Protein AF-A0A8H4U3T7-F1 (afdb_monomer_lite)

Sequence (322 aa):
MDVEKFKELEKDGVVYGICASFQKCGPTLSSNTWAWIPHDLVMDWKREHAPDQTLAGVLSERISKKIEVTSELVQGIDKHLSKHDSCIADDNDQIAQQTNLIIIISQNKTMERLQDTANPNICLSGGADGADVEWGNCAASIGHEVIHWSFPGHSSQAPESQLVRLDDEQLRLSDEALQTAAKHLGKSLPQRPTVARLLRRNYYQVAWSQACYAVTYFVQGAQAPGGTVWATTMFSQLHPENRKLYAFDQCTDVWLQWNGESWDLIDMPPRPTGVWAGIGARELEQSGIDAIRKLMGCTADQIAEEEQLNIWENRQGRSFER

Foldseek 3Di:
DDWDDKDFDDDPRDGPWIWTWDWDDDDDDTDTDIDTDDPVVVVVCCVVPPVDDDPVVVCVVPVVPDPPPVPPVVVVVVVVCVVCVDPPVVVVVVVVLVVVVSVVLVPDPCVVVVPPPPAQAEEQAAQFAAQRQLLQLLCVLVPHHAAHEAAPPDDGPHQPNRYDHDDPVQLCVCVVLLVVLCVVVVHDQDPPVVQSSLLSSLCRLALPALAEEEEAADDPQHTDDDSRSSSLSSNCVNCVVRFRYWYQHPVVLFIWTDPNPHTHTDRAHAQGGGGHYGYYDNPYDPSNSVNSCVSSVHDPVSSVVSVVVSVVVVVVVVVVVD

pLDDT: mean 70.84, std 26.54, range [28.5, 98.81]

Secondary structure (DSSP, 8-state):
-EEEEEEEEEETTEEEEEEEEEE---SS---EEEEEPPHHHHHHHHHHH-TTS-HHHHHHHHHTT-S-THHHHHHHHHHHHTT-TTTHHHHHHHHHHHHHHHHHHTTSTTHHHHT-TT---EEEE---TTHHHHHHHHHHHTT-EEEEEE-TT----S-GGGEEE--HHHHHTTHHHHHHHHHHTT-PPP-SHHHHHHHHHHHHHHTT-SEEEEEE-EETTEEPSSHHHHHHHHHHHHSTT---EEEEETTTTEEEEE-SSSEEEES-PPPP-SEEEEEE-SS--HHHHHHHHHHHT--HHHHHHHHHHHHHHHHHHTTS--

Radius of gyration: 23.5 Å; chains: 1; bounding box: 58×70×47 Å

Organism: NCBI:txid1208366

Structure (mmCIF, N/CA/C/O backbone):
data_AF-A0A8H4U3T7-F1
#
_entry.id   AF-A0A8H4U3T7-F1
#
loop_
_atom_site.group_PDB
_atom_site.id
_atom_site.type_symbol
_atom_site.label_atom_id
_atom_site.label_alt_id
_atom_site.label_comp_id
_atom_site.label_asym_id
_atom_site.label_entity_id
_atom_site.label_seq_id
_atom_site.pdbx_PDB_ins_code
_atom_site.Cartn_x
_atom_site.Cartn_y
_atom_site.Cartn_z
_atom_site.occupancy
_atom_site.B_iso_or_equiv
_atom_site.auth_seq_id
_atom_site.auth_comp_id
_atom_site.auth_asym_id
_atom_site.auth_atom_id
_atom_site.pdbx_PDB_model_num
ATOM 1 N N . MET A 1 1 ? -7.042 42.980 0.961 1.00 43.88 1 MET A N 1
ATOM 2 C CA . MET A 1 1 ? -5.706 42.501 1.371 1.00 43.88 1 MET A CA 1
ATOM 3 C C . MET A 1 1 ? -4.761 42.969 0.293 1.00 43.88 1 MET A C 1
ATOM 5 O O . MET A 1 1 ? -5.017 42.644 -0.859 1.00 43.88 1 MET A O 1
ATOM 9 N N . ASP A 1 2 ? -3.746 43.747 0.649 1.00 37.25 2 ASP A N 1
ATOM 10 C CA . ASP A 1 2 ? -2.791 44.283 -0.322 1.00 37.25 2 ASP A CA 1
ATOM 11 C C . ASP A 1 2 ? -1.557 43.377 -0.389 1.00 37.25 2 ASP A C 1
ATOM 13 O O . ASP A 1 2 ? -1.099 42.851 0.633 1.00 37.25 2 ASP A O 1
ATOM 17 N N . VAL A 1 3 ? -1.055 43.150 -1.605 1.00 40.00 3 VAL A N 1
ATOM 18 C CA . VAL A 1 3 ? 0.150 42.347 -1.841 1.00 40.00 3 VAL A CA 1
ATOM 19 C C . VAL A 1 3 ? 1.368 43.253 -1.753 1.00 40.00 3 VAL A C 1
ATOM 21 O O . VAL A 1 3 ? 1.502 44.185 -2.541 1.00 40.00 3 VAL A O 1
ATOM 24 N N . GLU A 1 4 ? 2.266 42.976 -0.809 1.00 43.84 4 GLU A N 1
ATOM 25 C CA . GLU A 1 4 ? 3.437 43.829 -0.575 1.00 43.84 4 GLU A CA 1
ATOM 26 C C . GLU A 1 4 ? 4.682 43.377 -1.343 1.00 43.84 4 GLU A C 1
ATOM 28 O O . GLU A 1 4 ? 5.468 44.210 -1.797 1.00 43.84 4 GLU A O 1
ATOM 33 N N . LYS A 1 5 ? 4.920 42.062 -1.441 1.00 43.44 5 LYS A N 1
ATOM 34 C CA . LYS A 1 5 ? 6.143 41.497 -2.029 1.00 43.44 5 LYS A CA 1
ATOM 35 C C . LYS A 1 5 ? 5.847 40.194 -2.746 1.00 43.44 5 LYS A C 1
ATOM 37 O O . LYS A 1 5 ? 5.059 39.385 -2.267 1.00 43.44 5 LYS A O 1
ATOM 42 N N . PHE A 1 6 ? 6.553 39.974 -3.846 1.00 44.75 6 PHE A N 1
ATOM 43 C CA . PHE A 1 6 ? 6.607 38.692 -4.538 1.00 44.75 6 PHE A CA 1
ATOM 44 C C . PHE A 1 6 ? 8.015 38.120 -4.435 1.00 44.75 6 PHE A C 1
ATOM 46 O O . PHE A 1 6 ? 8.996 38.867 -4.396 1.00 44.75 6 PHE A O 1
ATOM 53 N N . LYS A 1 7 ? 8.111 36.793 -4.394 1.00 43.66 7 LYS A N 1
ATOM 54 C CA . LYS A 1 7 ? 9.380 36.081 -4.477 1.00 43.66 7 LYS A CA 1
ATOM 55 C C . LYS A 1 7 ? 9.230 34.889 -5.414 1.00 43.66 7 LYS A C 1
ATOM 57 O O . LYS A 1 7 ? 8.386 34.023 -5.190 1.00 43.66 7 LYS A O 1
ATOM 62 N N . GLU A 1 8 ? 10.064 34.863 -6.447 1.00 44.12 8 GLU A N 1
ATOM 63 C CA . GLU A 1 8 ? 10.248 33.682 -7.283 1.00 44.12 8 GLU A CA 1
ATOM 64 C C . GLU A 1 8 ? 11.078 32.659 -6.510 1.00 44.12 8 GLU A C 1
ATOM 66 O O . GLU A 1 8 ? 12.084 32.978 -5.865 1.00 44.12 8 GLU A O 1
ATOM 71 N N . LEU A 1 9 ? 10.600 31.423 -6.521 1.00 42.47 9 LEU A N 1
ATOM 72 C CA . LEU A 1 9 ? 11.308 30.290 -5.967 1.00 42.47 9 LEU A CA 1
ATOM 73 C C . LEU A 1 9 ? 12.028 29.620 -7.131 1.00 42.47 9 LEU A C 1
ATOM 75 O O . LEU A 1 9 ? 11.410 28.981 -7.982 1.00 42.47 9 LEU A O 1
ATOM 79 N N . GLU A 1 10 ? 13.336 29.845 -7.179 1.00 39.06 10 GLU A N 1
ATOM 80 C CA . GLU A 1 10 ? 14.224 29.370 -8.233 1.00 39.06 10 GLU A CA 1
ATOM 81 C C . GLU A 1 10 ? 15.257 28.409 -7.644 1.00 39.06 10 GLU A C 1
ATOM 83 O O . GLU A 1 10 ? 15.779 28.625 -6.544 1.00 39.06 10 GLU A O 1
ATOM 88 N N . LYS A 1 11 ? 15.546 27.332 -8.374 1.00 32.91 11 LYS A N 1
ATOM 89 C CA . LYS A 1 11 ? 16.681 26.451 -8.106 1.00 32.91 11 LYS A CA 1
ATOM 90 C C . LYS A 1 11 ? 17.275 26.012 -9.439 1.00 32.91 11 LYS A C 1
ATOM 92 O O . LYS A 1 11 ? 16.538 25.637 -10.343 1.00 32.91 11 LYS A O 1
ATOM 97 N N . ASP A 1 12 ? 18.598 26.100 -9.552 1.00 33.28 12 ASP A N 1
ATOM 98 C CA . ASP A 1 12 ? 19.360 25.702 -10.743 1.00 33.28 12 ASP A CA 1
ATOM 99 C C . ASP A 1 12 ? 18.862 26.350 -12.055 1.00 33.28 12 ASP A C 1
ATOM 101 O O . ASP A 1 12 ? 18.874 25.728 -13.114 1.00 33.28 12 ASP A O 1
ATOM 105 N N . GLY A 1 13 ? 18.416 27.613 -11.996 1.00 35.44 13 GLY A N 1
ATOM 106 C CA . GLY A 1 13 ? 17.931 28.355 -13.167 1.00 35.44 13 GLY A CA 1
ATOM 107 C C . GLY A 1 13 ? 16.455 28.132 -13.510 1.00 35.44 13 GLY A C 1
ATOM 108 O O . GLY A 1 13 ? 15.967 28.698 -14.487 1.00 35.44 13 GLY A O 1
ATOM 109 N N . VAL A 1 14 ? 15.737 27.301 -12.743 1.00 33.81 14 VAL A N 1
ATOM 110 C CA . VAL A 1 14 ? 14.341 26.931 -13.012 1.00 33.81 14 VAL A CA 1
ATOM 111 C C . VAL A 1 14 ? 13.426 27.491 -11.925 1.00 33.81 14 VAL A C 1
ATOM 113 O O . VAL A 1 14 ? 13.567 27.173 -10.742 1.00 33.81 14 VAL A O 1
ATOM 116 N N . VAL A 1 15 ? 12.466 28.325 -12.335 1.00 39.59 15 VAL A N 1
ATOM 117 C CA . VAL A 1 15 ? 11.429 28.885 -11.456 1.00 39.59 15 VAL A CA 1
ATOM 118 C C . VAL A 1 15 ? 10.315 27.856 -11.287 1.00 39.59 15 VAL A C 1
ATOM 120 O O . VAL A 1 15 ? 9.624 27.526 -12.250 1.00 39.59 15 VAL A O 1
ATOM 123 N N . TYR A 1 16 ? 10.129 27.359 -10.065 1.00 38.47 16 TYR A N 1
ATOM 124 C CA . TYR A 1 16 ? 9.145 26.314 -9.749 1.00 38.47 16 TYR A CA 1
ATOM 125 C C . TYR A 1 16 ? 7.953 26.827 -8.935 1.00 38.47 16 TYR A C 1
ATOM 127 O O . TYR A 1 16 ? 7.016 26.076 -8.682 1.00 38.47 16 TYR A O 1
ATOM 135 N N . GLY A 1 17 ? 7.955 28.097 -8.530 1.00 40.84 17 GLY A N 1
ATOM 136 C CA . GLY A 1 17 ? 6.828 28.692 -7.821 1.00 40.84 17 GLY A CA 1
ATOM 137 C C . GLY A 1 17 ? 6.982 30.188 -7.597 1.00 40.84 17 GLY A C 1
ATOM 138 O O . GLY A 1 17 ? 8.079 30.740 -7.678 1.00 40.84 17 GLY A O 1
ATOM 139 N N . ILE A 1 18 ? 5.866 30.844 -7.288 1.00 44.66 18 ILE A N 1
ATOM 140 C CA . ILE A 1 18 ? 5.829 32.250 -6.884 1.00 44.66 18 ILE A CA 1
ATOM 141 C C . ILE A 1 18 ? 5.052 32.324 -5.577 1.00 44.66 18 ILE A C 1
ATOM 143 O O . ILE A 1 18 ? 3.931 31.822 -5.482 1.00 44.66 18 ILE A O 1
ATOM 147 N N . CYS A 1 19 ? 5.640 32.962 -4.569 1.00 44.22 19 CYS A N 1
ATOM 148 C CA . CYS A 1 19 ? 4.929 33.292 -3.344 1.00 44.22 19 CYS A CA 1
ATOM 149 C C . CYS A 1 19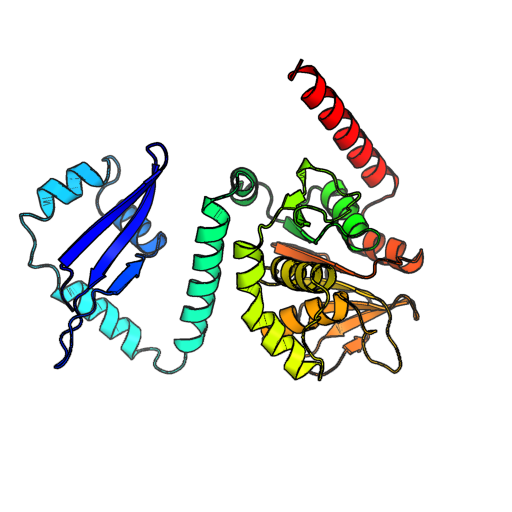 ? 4.736 34.803 -3.219 1.00 44.22 19 CYS A C 1
ATOM 151 O O . CYS A 1 19 ? 5.579 35.603 -3.636 1.00 44.22 19 CYS A O 1
ATOM 153 N N . ALA A 1 20 ? 3.602 35.185 -2.639 1.00 44.62 20 ALA A N 1
ATOM 154 C CA . ALA A 1 20 ? 3.239 36.570 -2.383 1.00 44.62 20 ALA A CA 1
ATOM 155 C C . ALA A 1 20 ? 3.086 36.791 -0.877 1.00 44.62 20 ALA A C 1
ATOM 157 O O . ALA A 1 20 ? 2.512 35.948 -0.185 1.00 44.62 20 ALA A O 1
ATOM 158 N N . SER A 1 21 ? 3.604 37.906 -0.362 1.00 43.41 21 SER A N 1
ATOM 159 C CA . SER A 1 21 ? 3.387 38.314 1.022 1.00 43.41 21 SER A CA 1
ATOM 160 C C . SER A 1 21 ? 2.183 39.239 1.120 1.00 43.41 21 SER A C 1
ATOM 162 O O . SER A 1 21 ? 2.138 40.285 0.465 1.00 43.41 21 SER A O 1
ATOM 164 N N . PHE A 1 22 ? 1.256 38.885 1.998 1.00 46.25 22 PHE A N 1
ATOM 165 C CA . PHE A 1 22 ? 0.047 39.642 2.280 1.00 46.25 22 PHE A CA 1
ATOM 166 C C . PHE A 1 22 ? 0.141 40.241 3.678 1.00 46.25 22 PHE A C 1
ATOM 168 O O . PHE A 1 22 ? 0.493 39.545 4.640 1.00 46.25 22 PHE A O 1
ATOM 175 N N . GLN A 1 23 ? -0.222 41.515 3.802 1.00 44.94 23 GLN A N 1
ATOM 176 C CA . GLN A 1 23 ? -0.405 42.137 5.104 1.00 44.94 23 GLN A CA 1
ATOM 177 C C . GLN A 1 23 ? -1.867 41.983 5.535 1.00 44.94 23 GLN A C 1
ATOM 179 O O . GLN A 1 23 ? -2.798 42.439 4.864 1.00 44.94 23 GLN A O 1
ATOM 184 N N . LYS A 1 24 ? -2.085 41.330 6.679 1.00 44.34 24 LYS A N 1
ATOM 185 C CA . LYS A 1 24 ? -3.394 41.319 7.338 1.00 44.34 24 LYS A CA 1
ATOM 186 C C . LYS A 1 24 ? -3.544 42.628 8.118 1.00 44.34 24 LYS A C 1
ATOM 188 O O . LYS A 1 24 ? -2.817 42.856 9.082 1.00 44.34 24 LYS A O 1
ATOM 193 N N . CYS A 1 25 ? -4.481 43.490 7.728 1.00 42.88 25 CYS A N 1
ATOM 194 C CA . CYS A 1 25 ? -4.840 44.654 8.539 1.00 42.88 25 CYS A CA 1
ATOM 195 C C . CYS A 1 25 ? -5.720 44.202 9.714 1.00 42.88 25 CYS A C 1
ATOM 197 O O . CYS A 1 25 ? -6.906 43.930 9.540 1.00 42.88 25 CYS A O 1
ATOM 199 N N . GLY A 1 26 ? -5.128 44.109 10.906 1.00 44.69 26 GLY A N 1
ATOM 200 C CA . GLY A 1 26 ? -5.819 43.886 12.178 1.00 44.69 26 GLY A CA 1
ATOM 201 C C . GLY A 1 26 ? -5.165 44.692 13.314 1.00 44.69 26 GLY A C 1
ATOM 202 O O . GLY A 1 26 ? -4.023 45.123 13.156 1.00 44.69 26 GLY A O 1
ATOM 203 N N . PRO A 1 27 ? -5.856 44.930 14.449 1.00 38.28 27 PRO A N 1
ATOM 204 C CA . PRO A 1 27 ? -5.444 45.931 15.447 1.00 38.28 27 PRO A CA 1
ATOM 205 C C . PRO A 1 27 ? -4.173 45.600 16.245 1.00 38.28 27 PRO A C 1
ATOM 207 O O . PRO A 1 27 ? -3.662 46.462 16.956 1.00 38.28 27 PRO A O 1
ATOM 210 N N . THR A 1 28 ? -3.654 44.375 16.163 1.00 37.47 28 THR A N 1
ATOM 211 C CA . THR A 1 28 ? -2.486 43.927 16.929 1.00 37.47 28 THR A CA 1
ATOM 212 C C . THR A 1 28 ? -1.577 43.048 16.070 1.00 37.47 28 THR A C 1
ATOM 214 O O . THR A 1 28 ? -1.986 41.984 15.621 1.00 37.47 28 THR A O 1
ATOM 217 N N . LEU A 1 29 ? -0.339 43.528 15.877 1.00 32.84 29 LEU A N 1
ATOM 218 C CA . LEU A 1 29 ? 0.804 42.920 15.171 1.00 32.84 29 LEU A CA 1
ATOM 219 C C . LEU A 1 29 ? 0.529 42.429 13.735 1.00 32.84 29 LEU A C 1
ATOM 221 O O . LEU A 1 29 ? -0.082 41.392 13.496 1.00 32.84 29 LEU A O 1
ATOM 225 N N . SER A 1 30 ? 1.094 43.155 12.767 1.00 39.75 30 SER A N 1
ATOM 226 C CA . SER A 1 30 ? 1.189 42.748 11.366 1.00 39.75 30 SER A CA 1
ATOM 227 C C . SER A 1 30 ? 2.048 41.485 11.237 1.00 39.75 30 SER A C 1
ATOM 229 O O . SER A 1 30 ? 3.274 41.553 11.345 1.00 39.75 30 SER A O 1
ATOM 231 N N . SER A 1 31 ? 1.431 40.329 11.004 1.00 40.22 31 SER A N 1
ATOM 232 C CA . SER A 1 31 ? 2.149 39.150 10.526 1.00 40.22 31 SER A CA 1
ATOM 233 C C . SER A 1 31 ? 2.099 39.114 8.999 1.00 40.22 31 SER A C 1
ATOM 235 O O . SER A 1 31 ? 1.026 39.103 8.390 1.00 40.22 31 SER A O 1
ATOM 237 N N . ASN A 1 32 ? 3.273 39.107 8.364 1.00 43.44 32 ASN A N 1
ATOM 238 C CA . ASN A 1 32 ? 3.366 38.883 6.926 1.00 43.44 32 ASN A CA 1
ATOM 239 C C . ASN A 1 32 ? 3.058 37.414 6.661 1.00 43.44 32 ASN A C 1
ATOM 241 O O . ASN A 1 32 ? 3.789 36.531 7.110 1.00 43.44 32 ASN A O 1
ATOM 245 N N . THR A 1 33 ? 1.964 37.161 5.951 1.00 40.66 33 THR A N 1
ATOM 246 C CA . THR A 1 33 ? 1.576 35.804 5.565 1.00 40.66 33 THR A CA 1
ATOM 247 C C . THR A 1 33 ? 2.014 35.592 4.128 1.00 40.66 33 THR A C 1
ATOM 249 O O . THR A 1 33 ? 1.627 36.362 3.253 1.00 40.66 33 THR A O 1
ATOM 252 N N . TRP A 1 34 ? 2.848 34.586 3.884 1.00 41.72 34 TRP A N 1
ATOM 253 C CA . TRP A 1 34 ? 3.216 34.188 2.529 1.00 41.72 34 TRP A CA 1
ATOM 254 C C . TRP A 1 34 ? 2.220 33.143 2.045 1.00 41.72 34 TRP A C 1
ATOM 256 O O . TRP A 1 34 ? 2.049 32.128 2.717 1.00 41.72 34 TRP A O 1
ATOM 266 N N . ALA A 1 35 ? 1.569 33.383 0.908 1.00 39.69 35 ALA A N 1
ATOM 267 C CA . ALA A 1 35 ? 0.719 32.383 0.271 1.00 39.69 35 ALA A CA 1
ATOM 268 C C . ALA A 1 35 ? 1.296 31.975 -1.085 1.00 39.69 35 ALA A C 1
ATOM 270 O O . ALA A 1 35 ? 1.879 32.789 -1.812 1.00 39.69 35 ALA A O 1
ATOM 271 N N . TRP A 1 36 ? 1.159 30.687 -1.378 1.00 40.16 36 TRP A N 1
ATOM 272 C CA . TRP A 1 36 ? 1.587 30.070 -2.624 1.00 40.16 36 TRP A CA 1
ATOM 273 C C . TRP A 1 36 ? 0.534 30.319 -3.702 1.00 40.16 36 TRP A C 1
ATOM 275 O O . TRP A 1 36 ? -0.660 30.203 -3.427 1.00 40.16 36 TRP A O 1
ATOM 285 N N . ILE A 1 37 ? 0.963 30.676 -4.911 1.00 45.94 37 ILE A N 1
ATOM 286 C CA . ILE A 1 37 ? 0.049 30.860 -6.042 1.00 45.94 37 ILE A CA 1
ATOM 287 C C . ILE A 1 37 ? -0.019 29.532 -6.809 1.00 45.94 37 ILE A C 1
ATOM 289 O O . ILE A 1 37 ? 1.028 29.070 -7.268 1.00 45.94 37 ILE A O 1
ATOM 293 N N . PRO A 1 38 ? -1.203 28.904 -6.951 1.00 42.62 38 PRO A N 1
ATOM 294 C CA . PRO A 1 38 ? -1.339 27.628 -7.645 1.00 42.62 38 PRO A CA 1
ATOM 295 C C . PRO A 1 38 ? -0.787 27.680 -9.071 1.00 42.62 38 PRO A C 1
ATOM 297 O O . PRO A 1 38 ? -1.001 28.647 -9.803 1.00 42.62 38 PRO A O 1
ATOM 300 N N . HIS A 1 39 ? -0.089 26.617 -9.466 1.00 43.31 39 HIS A N 1
ATOM 301 C CA . HIS A 1 39 ? 0.592 26.513 -10.756 1.00 43.31 39 HIS A CA 1
ATOM 302 C C . HIS A 1 39 ? -0.365 26.696 -11.948 1.00 43.31 39 HIS A C 1
ATOM 304 O O . HIS A 1 39 ? -0.002 27.317 -12.945 1.00 43.31 39 HIS A O 1
ATOM 310 N N . ASP A 1 40 ? -1.607 26.241 -11.818 1.00 42.81 40 ASP A N 1
ATOM 311 C CA . ASP A 1 40 ? -2.601 26.281 -12.893 1.00 42.81 40 ASP A CA 1
ATOM 312 C C . ASP A 1 40 ? -3.064 27.713 -13.180 1.00 42.81 40 ASP A C 1
ATOM 314 O O . ASP A 1 40 ? -3.132 28.115 -14.335 1.00 42.81 40 ASP A O 1
ATOM 318 N N . LEU A 1 41 ? -3.218 28.539 -12.139 1.00 47.41 41 LEU A N 1
ATOM 319 C CA . LEU A 1 41 ? -3.468 29.981 -12.267 1.00 47.41 41 LEU A CA 1
ATOM 320 C C . LEU A 1 41 ? -2.301 30.707 -12.952 1.00 47.41 41 LEU A C 1
ATOM 322 O O . LEU A 1 41 ? -2.509 31.628 -13.743 1.00 47.41 41 LEU A O 1
ATOM 326 N N . VAL A 1 42 ? -1.064 30.279 -12.681 1.00 47.47 42 VAL A N 1
ATOM 327 C CA . VAL A 1 42 ? 0.139 30.816 -13.338 1.00 47.47 42 VAL A CA 1
ATOM 328 C C . VAL A 1 42 ? 0.191 30.400 -14.815 1.00 47.47 42 VAL A C 1
ATOM 330 O O . VAL A 1 42 ? 0.584 31.195 -15.671 1.00 47.47 42 VAL A O 1
ATOM 333 N N . MET A 1 43 ? -0.221 29.172 -15.135 1.00 45.72 43 MET A N 1
ATOM 334 C CA . MET A 1 43 ? -0.220 28.631 -16.497 1.00 45.72 43 MET A CA 1
ATOM 335 C C . MET A 1 43 ? -1.389 29.134 -17.354 1.00 45.72 43 MET A C 1
ATOM 337 O O . MET A 1 43 ? -1.202 29.391 -18.546 1.00 45.72 43 MET A O 1
ATOM 341 N N . ASP A 1 44 ? -2.566 29.336 -16.770 1.00 48.34 44 ASP A N 1
ATOM 342 C CA . ASP A 1 44 ? -3.723 29.937 -17.438 1.00 48.34 44 ASP A CA 1
ATOM 343 C C . ASP A 1 44 ? -3.445 31.399 -17.790 1.00 48.34 44 ASP A C 1
ATOM 345 O O . ASP A 1 44 ? -3.662 31.818 -18.927 1.00 48.34 44 ASP A O 1
ATOM 349 N N . TRP A 1 45 ? -2.799 32.141 -16.887 1.00 45.03 45 TRP A N 1
ATOM 350 C CA . TRP A 1 45 ? -2.335 33.493 -17.186 1.00 45.03 45 TRP A CA 1
ATOM 351 C C . TRP A 1 45 ? -1.297 33.535 -18.323 1.00 45.03 45 TRP A C 1
ATOM 353 O O . TRP A 1 45 ? -1.400 34.382 -19.214 1.00 45.03 45 TRP A O 1
ATOM 363 N N . LYS A 1 46 ? -0.324 32.607 -18.344 1.00 44.41 46 LYS A N 1
ATOM 364 C CA . LYS A 1 46 ? 0.659 32.480 -19.442 1.00 44.41 46 LYS A CA 1
ATOM 365 C C . LYS A 1 46 ? -0.020 32.241 -20.790 1.00 44.41 46 LYS A C 1
ATOM 367 O O . LYS A 1 46 ? 0.339 32.889 -21.774 1.00 44.41 46 LYS A O 1
ATOM 372 N N . ARG A 1 47 ? -1.008 31.338 -20.820 1.00 48.94 47 ARG A N 1
ATOM 373 C CA . ARG A 1 47 ? -1.787 31.017 -22.025 1.00 48.94 47 ARG A CA 1
ATOM 374 C C . ARG A 1 47 ? -2.570 32.215 -22.542 1.00 48.94 47 ARG A C 1
ATOM 376 O O . ARG A 1 47 ? -2.642 32.408 -23.752 1.00 48.94 47 ARG A O 1
ATOM 383 N N . GLU A 1 48 ? -3.127 33.019 -21.646 1.00 45.88 48 GLU A N 1
ATOM 384 C CA . GLU A 1 48 ? -3.945 34.165 -22.032 1.00 45.88 48 GLU A CA 1
ATOM 385 C C . GLU A 1 48 ? -3.126 35.418 -22.397 1.00 45.88 48 GLU A C 1
ATOM 387 O O . GLU A 1 48 ? -3.598 36.227 -23.197 1.00 45.88 48 GLU A O 1
ATOM 392 N N . HIS A 1 49 ? -1.916 35.610 -21.847 1.00 43.78 49 HIS A N 1
ATOM 393 C CA . HIS A 1 49 ? -1.281 36.939 -21.854 1.00 43.78 49 HIS A CA 1
ATOM 394 C C . HIS A 1 49 ? 0.182 37.030 -22.324 1.00 43.78 49 HIS A C 1
ATOM 396 O O . HIS A 1 49 ? 0.639 38.159 -22.536 1.00 43.78 49 HIS A O 1
ATOM 402 N N . ALA A 1 50 ? 0.927 35.929 -22.518 1.00 51.81 50 ALA A N 1
ATOM 403 C CA . ALA A 1 50 ? 2.309 36.001 -23.028 1.00 51.81 50 ALA A CA 1
ATOM 404 C C . ALA A 1 50 ? 2.840 34.650 -23.569 1.00 51.81 50 ALA A C 1
ATOM 406 O O . ALA A 1 50 ? 3.489 33.917 -22.823 1.00 51.81 50 ALA A O 1
ATOM 407 N N . PRO A 1 51 ? 2.642 34.334 -24.866 1.00 47.56 51 PRO A N 1
ATOM 408 C CA . PRO A 1 51 ? 3.040 33.037 -25.422 1.00 47.56 51 PRO A CA 1
ATOM 409 C C . PRO A 1 51 ? 4.559 32.794 -25.488 1.00 47.56 51 PRO A C 1
ATOM 411 O O . PRO A 1 51 ? 4.971 31.647 -25.396 1.00 47.56 51 PRO A O 1
ATOM 414 N N . ASP A 1 52 ? 5.386 33.845 -25.618 1.00 46.69 52 ASP A N 1
ATOM 415 C CA . ASP A 1 52 ? 6.798 33.705 -26.037 1.00 46.69 52 ASP A CA 1
ATOM 416 C C . ASP A 1 52 ? 7.812 34.590 -25.272 1.00 46.69 52 ASP A C 1
ATOM 418 O O . ASP A 1 52 ? 8.850 34.975 -25.812 1.00 46.69 52 ASP A O 1
ATOM 422 N N . GLN A 1 53 ? 7.568 34.943 -24.003 1.00 42.06 53 GLN A N 1
ATOM 423 C CA . GLN A 1 53 ? 8.566 35.673 -23.194 1.00 42.06 53 GLN A CA 1
ATOM 424 C C . GLN A 1 53 ? 8.744 35.100 -21.784 1.00 42.06 53 GLN A C 1
ATOM 426 O O . GLN A 1 53 ? 7.810 34.572 -21.181 1.00 42.06 53 GLN A O 1
ATOM 431 N N . THR A 1 54 ? 9.960 35.223 -21.237 1.00 44.53 54 THR A N 1
ATOM 432 C CA . THR A 1 54 ? 10.278 34.845 -19.854 1.00 44.53 54 THR A CA 1
ATOM 433 C C . THR A 1 54 ? 9.566 35.771 -18.860 1.00 44.53 54 THR A C 1
ATOM 435 O O . THR A 1 54 ? 9.594 36.998 -18.985 1.00 44.53 54 THR A O 1
ATOM 438 N N . LEU A 1 55 ? 8.921 35.163 -17.856 1.00 38.69 55 LEU A N 1
ATOM 439 C CA . LEU A 1 55 ? 8.004 35.808 -16.902 1.00 38.69 55 LEU A CA 1
ATOM 440 C C . LEU A 1 55 ? 8.604 37.053 -16.220 1.00 38.69 55 LEU A C 1
ATOM 442 O O . LEU A 1 55 ? 7.925 38.069 -16.068 1.00 38.69 55 LEU A O 1
ATOM 446 N N . ALA A 1 56 ? 9.891 36.990 -15.870 1.00 34.97 56 ALA A N 1
ATOM 447 C CA . ALA A 1 56 ? 10.599 38.021 -15.117 1.00 34.97 56 ALA A CA 1
ATOM 448 C C . ALA A 1 56 ? 10.717 39.368 -15.862 1.00 34.97 56 ALA A C 1
ATOM 450 O O . ALA A 1 56 ? 10.601 40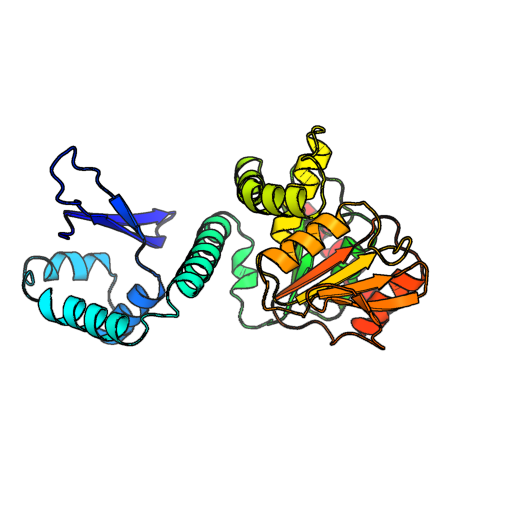.429 -15.245 1.00 34.97 56 ALA A O 1
ATOM 451 N N . GLY A 1 57 ? 10.899 39.349 -17.191 1.00 35.59 57 GLY A N 1
ATOM 452 C CA . GLY A 1 57 ? 11.054 40.569 -17.996 1.00 35.59 57 GLY A CA 1
ATOM 453 C C . GLY A 1 57 ? 9.741 41.333 -18.183 1.00 35.59 57 GLY A C 1
ATOM 454 O O . GLY A 1 57 ? 9.700 42.556 -18.074 1.00 35.59 57 GLY A O 1
ATOM 455 N N . VAL A 1 58 ? 8.640 40.604 -18.384 1.00 37.50 58 VAL A N 1
ATOM 456 C CA . VAL A 1 58 ? 7.317 41.191 -18.657 1.00 37.50 58 VAL A CA 1
ATOM 457 C C . VAL A 1 58 ? 6.621 41.660 -17.376 1.00 37.50 58 VAL A C 1
ATOM 459 O O . VAL A 1 58 ? 5.955 42.700 -17.384 1.00 37.50 58 VAL A O 1
ATOM 462 N N . LEU A 1 59 ? 6.797 40.938 -16.259 1.00 34.94 59 LEU A N 1
ATOM 463 C CA . LEU A 1 59 ? 6.264 41.341 -14.951 1.00 34.94 59 LEU A CA 1
ATOM 464 C C . LEU A 1 59 ? 6.930 42.631 -14.454 1.00 34.94 59 LEU A C 1
ATOM 466 O O . LEU A 1 59 ? 6.237 43.532 -13.983 1.00 34.94 59 LEU A O 1
ATOM 470 N N . SER A 1 60 ? 8.245 42.777 -14.639 1.00 34.59 60 SER A N 1
ATOM 471 C CA . SER A 1 60 ? 8.972 43.993 -14.256 1.00 34.59 60 SER A CA 1
ATOM 472 C C . SER A 1 60 ? 8.493 45.239 -15.018 1.00 34.59 60 SER A C 1
ATOM 474 O O . SER A 1 60 ? 8.320 46.294 -14.408 1.00 34.59 60 SER A O 1
ATOM 476 N N . GLU A 1 61 ? 8.215 45.124 -16.321 1.00 34.88 61 GLU A N 1
ATOM 477 C CA . GLU A 1 61 ? 7.893 46.278 -17.175 1.00 34.88 61 GLU A CA 1
ATOM 478 C C . GLU A 1 61 ? 6.408 46.708 -17.104 1.00 34.88 61 GLU A C 1
ATOM 480 O O . GLU A 1 61 ? 6.084 47.883 -17.304 1.00 34.88 61 GLU A O 1
ATOM 485 N N . ARG A 1 62 ? 5.480 45.791 -16.771 1.00 34.69 62 ARG A N 1
ATOM 486 C CA . ARG A 1 62 ? 4.032 46.092 -16.678 1.00 34.69 62 ARG A CA 1
ATOM 487 C C . ARG A 1 62 ? 3.504 46.353 -15.264 1.00 34.69 62 ARG A C 1
ATOM 489 O O . ARG A 1 62 ? 2.505 47.069 -15.147 1.00 34.69 62 ARG A O 1
ATOM 496 N N . ILE A 1 63 ? 4.157 45.871 -14.201 1.00 33.72 63 ILE A N 1
ATOM 497 C CA . ILE A 1 63 ? 3.726 46.143 -12.812 1.00 33.72 63 ILE A CA 1
ATOM 498 C C . ILE A 1 63 ? 3.890 47.630 -12.452 1.00 33.72 63 ILE A C 1
ATOM 500 O O . ILE A 1 63 ? 3.077 48.170 -11.705 1.00 33.72 63 ILE A O 1
ATOM 504 N N . SER A 1 64 ? 4.820 48.357 -13.085 1.00 30.30 64 SER A N 1
ATOM 505 C CA . SER A 1 64 ? 4.917 49.819 -12.933 1.00 30.30 64 SER A CA 1
ATOM 506 C C . SER A 1 64 ? 3.732 50.605 -13.519 1.00 30.30 64 SER A C 1
ATOM 508 O O . SER A 1 64 ? 3.653 51.810 -13.290 1.00 30.30 64 SER A O 1
ATOM 510 N N . LYS A 1 65 ? 2.815 49.976 -14.275 1.00 33.81 65 LYS A N 1
ATOM 511 C CA . LYS A 1 65 ? 1.730 50.686 -14.980 1.00 33.81 65 LYS A CA 1
ATOM 512 C C . LYS A 1 65 ? 0.294 50.252 -14.666 1.00 33.81 65 LYS A C 1
ATOM 514 O O . LYS A 1 65 ? -0.610 50.904 -15.175 1.00 33.81 65 LYS A O 1
ATOM 519 N N . LYS A 1 66 ? 0.021 49.220 -13.860 1.00 31.38 66 LYS A N 1
ATOM 520 C CA . LYS A 1 66 ? -1.364 48.736 -13.647 1.00 31.38 66 LYS A CA 1
ATOM 521 C C . LYS A 1 66 ? -1.661 48.342 -12.197 1.00 31.38 66 LYS A C 1
ATOM 523 O O . LYS A 1 66 ? -1.846 47.179 -11.869 1.00 31.38 66 LYS A O 1
ATOM 528 N N . ILE A 1 67 ? -1.791 49.365 -11.357 1.00 32.69 67 ILE A N 1
ATOM 529 C CA . ILE A 1 67 ? -2.449 49.327 -10.038 1.00 32.69 67 ILE A CA 1
ATOM 530 C C . ILE A 1 67 ? -4.000 49.257 -10.177 1.00 32.69 67 ILE A C 1
ATOM 532 O O . ILE A 1 67 ? -4.713 49.162 -9.188 1.00 32.69 67 ILE A O 1
ATOM 536 N N . GLU A 1 68 ? -4.556 49.228 -11.397 1.00 30.81 68 GLU A N 1
ATOM 537 C CA . GLU A 1 68 ? -6.006 49.367 -11.655 1.00 30.81 68 GLU A CA 1
ATOM 538 C C . GLU A 1 68 ? -6.813 48.065 -11.876 1.00 30.81 68 GLU A C 1
ATOM 540 O O . GLU A 1 68 ? -8.033 48.134 -11.968 1.00 30.81 68 GLU A O 1
ATOM 545 N N . VAL A 1 69 ? -6.203 46.873 -11.946 1.00 32.94 69 VAL A N 1
ATOM 546 C CA . VAL A 1 69 ? -6.926 45.615 -12.306 1.00 32.94 69 VAL A CA 1
ATOM 547 C C . VAL A 1 69 ? -7.476 44.857 -11.076 1.00 32.94 69 VAL A C 1
ATOM 549 O O . VAL A 1 69 ? -7.956 43.730 -11.164 1.00 32.94 69 VAL A O 1
ATOM 552 N N . THR A 1 70 ? -7.434 45.464 -9.891 1.00 35.69 70 THR A N 1
ATOM 553 C CA . THR A 1 70 ? -7.793 44.817 -8.617 1.00 35.69 70 THR A CA 1
ATOM 554 C C . THR A 1 70 ? -9.298 44.660 -8.374 1.00 35.69 70 THR A C 1
ATOM 556 O O . THR A 1 70 ? -9.673 43.940 -7.455 1.00 35.69 70 THR A O 1
ATOM 559 N N . SER A 1 71 ? -10.183 45.256 -9.180 1.00 35.44 71 SER A N 1
ATOM 560 C CA . SER A 1 71 ? -11.636 45.149 -8.963 1.00 35.44 71 SER A CA 1
ATOM 561 C C . SER A 1 71 ? -12.290 43.959 -9.677 1.00 35.44 71 SER A C 1
ATOM 563 O O . SER A 1 71 ? -13.159 43.316 -9.093 1.00 35.44 71 SER A O 1
ATOM 565 N N . GLU A 1 72 ? -11.862 43.610 -10.894 1.00 35.28 72 GLU A N 1
ATOM 566 C CA . GLU A 1 72 ? -12.485 42.532 -11.685 1.00 35.28 72 GLU A CA 1
ATOM 567 C C . GLU A 1 72 ? -12.067 41.133 -11.215 1.00 35.28 72 GLU A C 1
ATOM 569 O O . GLU A 1 72 ? -12.906 40.235 -11.146 1.00 35.28 72 GLU A O 1
ATOM 574 N N . LEU A 1 73 ? -10.804 40.953 -10.807 1.00 33.97 73 LEU A N 1
ATOM 575 C CA . LEU A 1 73 ? -10.313 39.674 -10.280 1.00 33.97 73 LEU A CA 1
ATOM 576 C C . LEU A 1 73 ? -10.950 39.350 -8.918 1.00 33.97 73 LEU A C 1
ATOM 578 O O . LEU A 1 73 ? -11.351 38.217 -8.664 1.00 33.97 73 LEU A O 1
ATOM 582 N N . VAL A 1 74 ? -11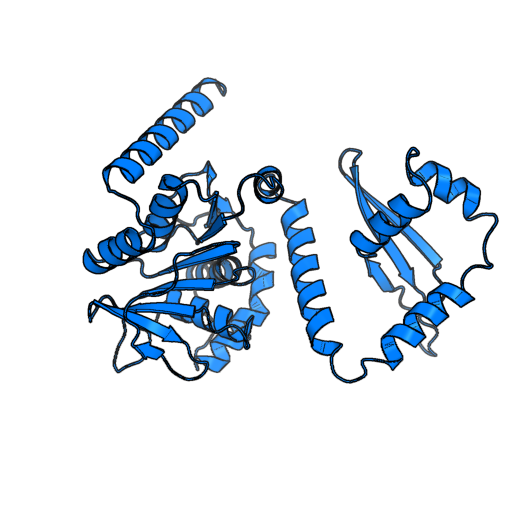.108 40.368 -8.066 1.00 35.75 74 VAL A N 1
ATOM 583 C CA . VAL A 1 74 ? -11.755 40.234 -6.752 1.00 35.75 74 VAL A CA 1
ATOM 584 C C . VAL A 1 74 ? -13.261 39.994 -6.904 1.00 35.75 74 VAL A C 1
ATOM 586 O O . VAL A 1 74 ? -13.800 39.127 -6.224 1.00 35.75 74 VAL A O 1
ATOM 589 N N . GLN A 1 75 ? -13.938 40.661 -7.850 1.00 36.66 75 GLN A N 1
ATOM 590 C CA . GLN A 1 75 ? -15.352 40.386 -8.153 1.00 36.66 75 GLN A CA 1
ATOM 591 C C . GLN A 1 75 ? -15.575 39.011 -8.799 1.00 36.66 75 GLN A C 1
ATOM 593 O O . GLN A 1 75 ? -16.610 38.389 -8.557 1.00 36.66 75 GLN A O 1
ATOM 598 N N . GLY A 1 76 ? -14.625 38.517 -9.600 1.00 34.69 76 GLY A N 1
ATOM 599 C CA . GLY A 1 76 ? -14.654 37.164 -10.158 1.00 34.69 76 GLY A CA 1
ATOM 600 C C . GLY A 1 76 ? -14.564 36.090 -9.074 1.00 34.69 76 GLY A C 1
ATOM 601 O O . GLY A 1 76 ? -15.354 35.148 -9.084 1.00 34.69 76 GLY A O 1
ATOM 602 N N . ILE A 1 77 ? -13.674 36.290 -8.097 1.00 34.31 77 ILE A N 1
ATOM 603 C CA . ILE A 1 77 ? -13.501 35.414 -6.932 1.00 34.31 77 ILE A CA 1
ATOM 604 C C . ILE A 1 77 ? -14.755 35.441 -6.035 1.00 34.31 77 ILE A C 1
ATOM 606 O O . ILE A 1 77 ? -15.305 34.383 -5.740 1.00 34.31 77 ILE A O 1
ATOM 610 N N . ASP A 1 78 ? -15.302 36.614 -5.695 1.00 33.41 78 ASP A N 1
ATOM 611 C CA . ASP A 1 78 ? -16.513 36.729 -4.853 1.00 33.41 78 ASP A CA 1
ATOM 612 C C . ASP A 1 78 ? -17.776 36.135 -5.512 1.00 33.41 78 ASP A C 1
ATOM 614 O O . ASP A 1 78 ? -18.629 35.527 -4.856 1.00 33.41 78 ASP A O 1
ATOM 618 N N . LYS A 1 79 ? -17.916 36.268 -6.837 1.00 36.28 79 LYS A N 1
ATOM 619 C CA . LYS A 1 79 ? -19.056 35.711 -7.585 1.00 36.28 79 LYS A CA 1
ATOM 620 C C . LYS A 1 79 ? -18.964 34.189 -7.752 1.00 36.28 79 LYS A C 1
ATOM 622 O O . LYS A 1 79 ? -19.993 33.542 -7.961 1.00 36.28 79 LYS A O 1
ATOM 627 N N . HIS A 1 80 ? -17.755 33.630 -7.682 1.00 33.12 80 HIS A N 1
ATOM 628 C CA . HIS A 1 80 ? -17.518 32.187 -7.713 1.00 33.12 80 HIS A CA 1
ATOM 629 C C . HIS A 1 80 ? -17.714 31.563 -6.323 1.00 33.12 80 HIS A C 1
ATOM 631 O O . HIS A 1 80 ? -18.363 30.526 -6.212 1.00 33.12 80 HIS A O 1
ATOM 637 N N . LEU A 1 81 ? -17.272 32.256 -5.267 1.00 32.97 81 LEU A N 1
ATOM 638 C CA . LEU A 1 81 ? -17.440 31.835 -3.873 1.00 32.97 81 LEU A CA 1
ATOM 639 C C . LEU A 1 81 ? -18.906 31.917 -3.402 1.00 32.97 81 LEU A C 1
ATOM 641 O O . LEU A 1 81 ? -19.400 30.965 -2.809 1.00 32.97 81 LEU A O 1
ATOM 645 N N . SER A 1 82 ? -19.659 32.966 -3.761 1.00 32.78 82 SER A N 1
ATOM 646 C CA . SER A 1 82 ? -21.077 33.116 -3.348 1.00 32.78 82 SER A CA 1
ATOM 647 C C . SER A 1 82 ? -22.064 32.121 -3.983 1.00 32.78 82 SER A C 1
ATOM 649 O O . SER A 1 82 ? -23.232 32.079 -3.596 1.00 32.78 82 SER A O 1
ATOM 651 N N . LYS A 1 83 ? -21.636 31.314 -4.965 1.00 34.69 83 LYS A N 1
ATOM 652 C CA . LYS A 1 83 ? -22.470 30.268 -5.587 1.00 34.69 83 LYS A CA 1
ATOM 653 C C . LYS A 1 83 ? -22.293 28.874 -4.978 1.00 34.69 83 LYS A C 1
ATOM 655 O O . LYS A 1 83 ? -23.087 27.998 -5.306 1.00 34.69 83 LYS A O 1
ATOM 660 N N . HIS A 1 84 ? -21.307 28.665 -4.105 1.00 34.88 84 HIS A N 1
ATOM 661 C CA . HIS A 1 84 ? -20.928 27.339 -3.599 1.00 34.88 84 HIS A CA 1
ATOM 662 C C . HIS A 1 84 ? -20.733 27.312 -2.071 1.00 34.88 84 HIS A C 1
ATOM 664 O O . HIS A 1 84 ? -19.823 26.665 -1.558 1.00 34.88 84 HIS A O 1
ATOM 670 N N . ASP A 1 85 ? -21.635 27.957 -1.327 1.00 29.17 85 ASP A N 1
ATOM 671 C CA . ASP A 1 85 ? -21.605 28.065 0.147 1.00 29.17 85 ASP A CA 1
ATOM 672 C C . ASP A 1 85 ? -21.877 26.750 0.923 1.00 29.17 85 ASP A C 1
ATOM 674 O O . ASP A 1 85 ? -22.259 26.767 2.092 1.00 29.17 85 ASP A O 1
ATOM 678 N N . SER A 1 86 ? -21.648 25.577 0.330 1.00 31.38 86 SER A N 1
ATOM 679 C CA . SER A 1 86 ? -21.712 24.306 1.069 1.00 31.38 86 SER A CA 1
ATOM 680 C C . SER A 1 86 ? -20.664 23.258 0.686 1.00 31.38 86 SER A C 1
ATOM 682 O O . SER A 1 86 ? -20.759 22.138 1.177 1.00 31.38 86 SER A O 1
ATOM 684 N N . CYS A 1 87 ? -19.666 23.586 -0.149 1.00 29.84 87 CYS A N 1
ATOM 685 C CA . CYS A 1 87 ? -18.740 22.581 -0.712 1.00 29.84 87 CYS A CA 1
ATOM 686 C C . CYS A 1 87 ? -17.236 22.882 -0.511 1.00 29.84 87 CYS A C 1
ATOM 688 O O . CYS A 1 87 ? -16.399 22.040 -0.799 1.00 29.84 87 CYS A O 1
ATOM 690 N N . ILE A 1 88 ? -16.864 24.072 -0.026 1.00 29.31 88 ILE A N 1
ATOM 691 C CA . ILE A 1 88 ? -15.490 24.612 -0.166 1.00 29.31 88 ILE A CA 1
ATOM 692 C C . ILE A 1 88 ? -14.498 24.103 0.908 1.00 29.31 88 ILE A C 1
ATOM 694 O O . ILE A 1 88 ? -13.288 24.313 0.796 1.00 29.31 88 ILE A O 1
ATOM 698 N N . ALA A 1 89 ? -14.970 23.420 1.954 1.00 29.22 89 ALA A N 1
ATOM 699 C CA . ALA A 1 89 ? -14.078 22.855 2.971 1.00 29.22 89 ALA A CA 1
ATOM 700 C C . ALA A 1 89 ? -13.274 21.650 2.442 1.00 29.22 89 ALA A C 1
ATOM 702 O O . ALA A 1 89 ? -12.095 21.535 2.765 1.00 29.22 89 ALA A O 1
ATOM 703 N N . ASP A 1 90 ? -13.872 20.827 1.575 1.00 31.78 90 ASP A N 1
ATOM 704 C CA . ASP A 1 90 ? -13.269 19.572 1.105 1.00 31.78 90 ASP A CA 1
ATOM 705 C C . ASP A 1 90 ? -12.260 19.788 -0.043 1.00 31.78 90 ASP A C 1
ATOM 707 O O . ASP A 1 90 ? -11.212 19.140 -0.091 1.00 31.78 90 ASP A O 1
ATOM 711 N N . ASP A 1 91 ? -12.511 20.761 -0.927 1.00 29.36 91 ASP A N 1
ATOM 712 C CA . ASP A 1 91 ? -11.630 21.047 -2.072 1.00 29.36 91 ASP A CA 1
ATOM 713 C C . ASP A 1 91 ? -10.295 21.690 -1.647 1.00 29.36 91 ASP A C 1
ATOM 715 O O . ASP A 1 91 ? -9.251 21.432 -2.247 1.00 29.36 91 ASP A O 1
ATOM 719 N N . ASN A 1 92 ? -10.288 22.494 -0.577 1.00 28.50 92 ASN A N 1
ATOM 720 C CA . ASN A 1 92 ? -9.057 23.106 -0.060 1.00 28.50 92 ASN A CA 1
ATOM 721 C C . ASN A 1 92 ? -8.113 22.078 0.581 1.00 28.50 92 ASN A C 1
ATOM 723 O O . ASN A 1 92 ? -6.895 22.248 0.498 1.00 28.50 92 ASN A O 1
ATOM 727 N N . ASP A 1 93 ? -8.653 21.008 1.169 1.00 34.91 93 ASP A N 1
ATOM 728 C CA . ASP A 1 93 ? -7.860 19.919 1.747 1.00 34.91 93 ASP A CA 1
ATOM 729 C C . ASP A 1 93 ? -7.259 19.027 0.651 1.00 34.91 93 ASP A C 1
ATOM 731 O O . ASP A 1 93 ? -6.078 18.681 0.721 1.00 34.91 93 ASP A O 1
ATOM 735 N N . GLN A 1 94 ? -8.001 18.746 -0.428 1.00 31.66 94 GLN A N 1
ATOM 736 C CA . GLN A 1 94 ? -7.453 18.064 -1.610 1.00 31.66 94 GLN A CA 1
ATOM 737 C C . GLN A 1 94 ? -6.354 18.880 -2.300 1.00 31.66 94 GLN A C 1
ATOM 739 O O . GLN A 1 94 ? -5.303 18.333 -2.643 1.00 31.66 94 GLN A O 1
ATOM 744 N N . ILE A 1 95 ? -6.551 20.190 -2.461 1.00 30.48 95 ILE A N 1
ATOM 745 C CA . ILE A 1 95 ? -5.559 21.086 -3.070 1.00 30.48 95 ILE A CA 1
ATOM 746 C C . ILE A 1 95 ? -4.325 21.225 -2.163 1.00 30.48 95 ILE A C 1
ATOM 748 O O . ILE A 1 95 ? -3.196 21.204 -2.657 1.00 30.48 95 ILE A O 1
ATOM 752 N N . ALA A 1 96 ? -4.484 21.287 -0.838 1.00 29.34 96 ALA A N 1
ATOM 753 C CA . ALA A 1 96 ? -3.365 21.305 0.110 1.00 29.34 96 ALA A CA 1
ATOM 754 C C . ALA A 1 96 ? -2.587 19.974 0.132 1.00 29.34 96 ALA A C 1
ATOM 756 O O . ALA A 1 96 ? -1.354 19.978 0.181 1.00 29.34 96 ALA A O 1
ATOM 757 N N . GLN A 1 97 ? -3.276 18.834 0.014 1.00 33.62 97 GLN A N 1
ATOM 758 C CA . GLN A 1 97 ? -2.660 17.506 -0.109 1.00 33.62 97 GLN A CA 1
ATOM 759 C C . GLN A 1 97 ? -1.930 17.319 -1.450 1.00 33.62 97 GLN A C 1
ATOM 761 O O . GLN A 1 97 ? -0.836 16.746 -1.477 1.00 33.62 97 GLN A O 1
ATOM 766 N N . GLN A 1 98 ? -2.469 17.862 -2.547 1.00 31.33 98 GLN A N 1
ATOM 767 C CA . GLN A 1 98 ? -1.780 17.964 -3.841 1.00 31.33 98 GLN A CA 1
ATOM 768 C C . GLN A 1 98 ? -0.586 18.932 -3.788 1.00 31.33 98 GLN A C 1
ATOM 770 O O . GLN A 1 98 ? 0.433 18.700 -4.431 1.00 31.33 98 GLN A O 1
ATOM 775 N N . THR A 1 99 ? -0.652 19.989 -2.981 1.00 29.94 99 THR A N 1
ATOM 776 C CA . THR A 1 99 ? 0.443 20.965 -2.836 1.00 29.94 99 THR A CA 1
ATOM 777 C C . THR A 1 99 ? 1.596 20.414 -1.986 1.00 29.94 99 THR A C 1
ATOM 779 O O . THR A 1 99 ? 2.764 20.622 -2.313 1.00 29.94 99 THR A O 1
ATOM 782 N N . ASN A 1 100 ? 1.301 19.629 -0.945 1.00 33.72 100 ASN A N 1
ATOM 783 C CA . ASN A 1 100 ? 2.317 18.884 -0.191 1.00 33.72 100 ASN A CA 1
ATOM 784 C C . ASN A 1 100 ? 2.961 17.773 -1.027 1.00 33.72 100 ASN A C 1
ATOM 786 O O . ASN A 1 100 ? 4.159 17.522 -0.885 1.00 33.72 100 ASN A O 1
ATOM 790 N N . LEU A 1 101 ? 2.197 17.165 -1.943 1.00 36.97 101 LEU A N 1
ATOM 791 C CA . LEU A 1 101 ? 2.747 16.297 -2.974 1.00 36.97 101 LEU A CA 1
ATOM 792 C C . LEU A 1 101 ? 3.784 17.083 -3.794 1.00 36.97 101 LEU A C 1
ATOM 794 O O . LEU A 1 101 ? 4.929 16.660 -3.823 1.00 36.97 101 LEU A O 1
ATOM 798 N N . ILE A 1 102 ? 3.457 18.268 -4.330 1.00 33.59 102 ILE A N 1
ATOM 799 C CA . ILE A 1 102 ? 4.375 19.117 -5.129 1.00 33.59 102 ILE A CA 1
ATOM 800 C C . ILE A 1 102 ? 5.677 19.486 -4.379 1.00 33.59 102 ILE A C 1
ATOM 802 O O . ILE A 1 102 ? 6.750 19.528 -4.985 1.00 33.59 102 ILE A O 1
ATOM 806 N N . ILE A 1 103 ? 5.627 19.700 -3.061 1.00 33.78 103 ILE A N 1
ATOM 807 C CA . ILE A 1 103 ? 6.811 20.044 -2.249 1.00 33.78 103 ILE A CA 1
ATOM 808 C C . ILE A 1 103 ? 7.726 18.829 -2.007 1.00 33.78 103 ILE A C 1
ATOM 810 O O . ILE A 1 103 ? 8.949 18.964 -2.050 1.00 33.78 103 ILE A O 1
ATOM 814 N N . ILE A 1 104 ? 7.167 17.631 -1.805 1.00 36.75 104 ILE A N 1
ATOM 815 C CA . ILE A 1 104 ? 7.944 16.380 -1.695 1.00 36.75 104 ILE A CA 1
ATOM 816 C C . ILE A 1 104 ? 8.459 15.943 -3.085 1.00 36.75 104 ILE A C 1
ATOM 818 O O . ILE A 1 104 ? 9.586 15.463 -3.218 1.00 36.75 104 ILE A O 1
ATOM 822 N N . ILE A 1 105 ? 7.658 16.194 -4.126 1.00 40.16 105 ILE A N 1
ATOM 823 C CA . ILE A 1 105 ? 7.937 16.030 -5.564 1.00 40.16 105 ILE A CA 1
ATOM 824 C C . ILE A 1 105 ? 9.163 16.831 -6.003 1.00 40.16 105 ILE A C 1
ATOM 826 O O . ILE A 1 105 ? 9.971 16.326 -6.777 1.00 40.16 105 ILE A O 1
ATOM 830 N N . SER A 1 106 ? 9.338 18.064 -5.516 1.00 33.59 106 SER A N 1
ATOM 831 C CA . SER A 1 106 ? 10.398 18.956 -6.009 1.00 33.59 106 SER A CA 1
ATOM 832 C C . SER A 1 106 ? 11.806 18.588 -5.517 1.00 33.59 106 SER A C 1
ATOM 834 O O . SER A 1 106 ? 12.782 19.207 -5.947 1.00 33.59 106 SER A O 1
ATOM 836 N N . GLN A 1 107 ? 11.934 17.648 -4.574 1.00 37.12 107 GLN A N 1
ATOM 837 C CA . GLN A 1 107 ? 13.203 17.346 -3.903 1.00 37.12 107 GLN A CA 1
ATOM 838 C C . GLN A 1 107 ? 13.864 16.038 -4.365 1.00 37.12 107 GLN A C 1
ATOM 840 O O . GLN A 1 107 ? 15.056 15.865 -4.114 1.00 37.12 107 GLN A O 1
ATOM 845 N N . ASN A 1 108 ? 13.159 15.162 -5.094 1.00 41.81 108 ASN A N 1
ATOM 846 C CA . ASN A 1 108 ? 13.667 13.852 -5.515 1.00 41.81 108 ASN A CA 1
ATOM 847 C C . ASN A 1 108 ? 13.592 13.665 -7.042 1.00 41.81 108 ASN A C 1
ATOM 849 O O . ASN A 1 108 ? 12.560 13.918 -7.657 1.00 41.81 108 ASN A O 1
ATOM 853 N N . LYS A 1 109 ? 14.670 13.141 -7.650 1.00 37.78 109 LYS A N 1
ATOM 854 C CA . LYS A 1 109 ? 14.802 12.794 -9.089 1.00 37.78 109 LYS A CA 1
ATOM 855 C C . LYS A 1 109 ? 13.731 11.822 -9.636 1.00 37.78 109 LYS A C 1
ATOM 857 O O . LYS A 1 109 ? 13.737 11.507 -10.817 1.00 37.78 109 LYS A O 1
ATOM 862 N N . THR A 1 110 ? 12.816 11.346 -8.800 1.00 42.53 110 THR A N 1
ATOM 863 C CA . THR A 1 110 ? 11.778 10.353 -9.100 1.00 42.53 110 THR A CA 1
ATOM 864 C C . THR A 1 110 ? 10.646 10.883 -9.998 1.00 42.53 110 THR A C 1
ATOM 866 O O . THR A 1 110 ? 9.892 10.094 -10.552 1.00 42.53 110 THR A O 1
ATOM 869 N N . MET A 1 111 ? 10.511 12.201 -10.177 1.00 41.41 111 MET A N 1
ATOM 870 C CA . MET A 1 111 ? 9.343 12.803 -10.846 1.00 41.41 111 MET A CA 1
ATOM 871 C C . MET A 1 111 ? 9.449 13.018 -12.359 1.00 41.41 111 MET A C 1
ATOM 873 O O . MET A 1 111 ? 8.412 13.232 -12.979 1.00 41.41 111 MET A O 1
ATOM 877 N N . GLU A 1 112 ? 10.626 12.883 -12.984 1.00 39.41 112 GLU A N 1
ATOM 878 C CA . GLU A 1 112 ? 10.676 12.740 -14.454 1.00 39.41 112 GLU A CA 1
ATOM 879 C C . GLU A 1 112 ? 9.878 11.507 -14.913 1.00 39.41 112 GLU A C 1
ATOM 881 O O . GLU A 1 112 ? 9.289 11.536 -15.986 1.00 39.41 112 GLU A O 1
ATOM 886 N N . ARG A 1 113 ? 9.787 10.459 -14.077 1.00 37.44 113 ARG A N 1
ATOM 887 C CA . ARG A 1 113 ? 8.988 9.262 -14.373 1.00 37.44 113 ARG A CA 1
ATOM 888 C C . ARG A 1 113 ? 7.483 9.470 -14.173 1.00 37.44 113 ARG A C 1
ATOM 890 O O . ARG A 1 113 ? 6.709 9.166 -15.067 1.00 37.44 113 ARG A O 1
ATOM 897 N N . LEU A 1 114 ? 7.071 10.084 -13.062 1.00 39.12 114 LEU A N 1
ATOM 898 C CA . LEU A 1 114 ? 5.649 10.294 -12.740 1.00 39.12 114 LEU A CA 1
ATOM 899 C C . LEU A 1 114 ? 4.955 11.372 -13.599 1.00 39.12 114 LEU A C 1
ATOM 901 O O . LEU A 1 114 ? 3.727 11.396 -13.677 1.00 39.12 114 LEU A O 1
ATOM 905 N N . GLN A 1 115 ? 5.717 12.279 -14.223 1.00 38.75 115 GLN A N 1
ATOM 906 C CA . GLN A 1 115 ? 5.208 13.247 -15.207 1.00 38.75 115 GLN A CA 1
ATOM 907 C C . GLN A 1 115 ? 5.271 12.728 -16.650 1.00 38.75 115 GLN A C 1
ATOM 909 O O . GLN A 1 115 ? 4.747 13.394 -17.548 1.00 38.75 115 GLN A O 1
ATOM 914 N N . ASP A 1 116 ? 5.866 11.555 -16.894 1.00 40.47 116 ASP A N 1
ATOM 915 C CA . ASP A 1 116 ? 5.846 10.934 -18.212 1.00 40.47 116 ASP A CA 1
ATOM 916 C C . ASP A 1 116 ? 4.453 10.344 -18.473 1.00 40.47 116 ASP A C 1
ATOM 918 O O . ASP A 1 116 ? 4.107 9.221 -18.107 1.00 40.47 116 ASP A O 1
ATOM 922 N N . THR A 1 117 ? 3.610 11.157 -19.108 1.00 43.94 117 THR A N 1
ATOM 923 C CA . THR A 1 117 ? 2.217 10.856 -19.486 1.00 43.94 117 THR A CA 1
ATOM 924 C C . THR A 1 117 ? 2.037 9.616 -20.380 1.00 43.94 117 THR A C 1
ATOM 926 O O . THR A 1 117 ? 0.910 9.297 -20.761 1.00 43.94 117 THR A O 1
ATOM 929 N N . ALA A 1 118 ? 3.116 8.907 -20.719 1.00 46.50 118 ALA A N 1
ATOM 930 C CA . ALA A 1 118 ? 3.089 7.665 -21.476 1.00 46.50 118 ALA A CA 1
ATOM 931 C C . ALA A 1 118 ? 2.643 6.438 -20.655 1.00 46.50 118 ALA A C 1
ATOM 933 O O . ALA A 1 118 ? 2.283 5.431 -21.268 1.00 46.50 118 ALA A O 1
ATOM 934 N N . ASN A 1 119 ? 2.622 6.497 -19.312 1.0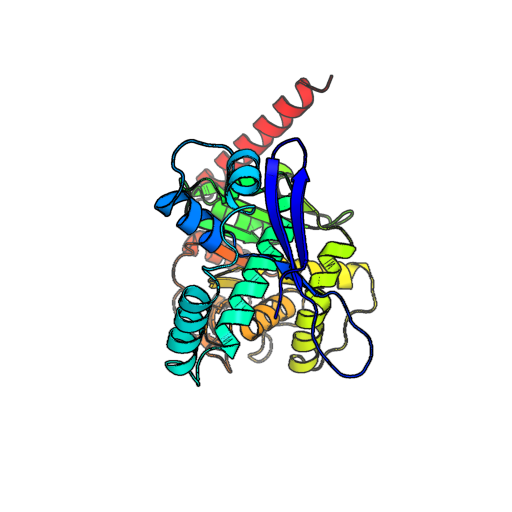0 51.84 119 ASN A N 1
ATOM 935 C CA . ASN A 1 119 ? 2.252 5.341 -18.488 1.00 51.84 119 ASN A CA 1
ATOM 936 C C . ASN A 1 119 ? 1.285 5.689 -17.331 1.00 51.84 119 ASN A C 1
ATOM 938 O O . ASN A 1 119 ? 1.709 6.190 -16.292 1.00 51.84 119 ASN A O 1
ATOM 942 N N . PRO A 1 120 ? -0.032 5.435 -17.467 1.00 67.69 120 PRO A N 1
ATOM 943 C CA . PRO A 1 120 ? -1.040 5.927 -16.522 1.00 67.69 120 PRO A CA 1
ATOM 944 C C . PRO A 1 120 ? -1.123 5.133 -15.208 1.00 67.69 120 PRO A C 1
ATOM 946 O O . PRO A 1 120 ? -1.932 5.486 -14.350 1.00 67.69 120 PRO A O 1
ATOM 949 N N . ASN A 1 121 ? -0.354 4.049 -15.054 1.00 85.75 121 ASN A N 1
ATOM 950 C CA . ASN A 1 121 ? -0.506 3.106 -13.948 1.00 85.75 121 ASN A CA 1
ATOM 951 C C . ASN A 1 121 ? 0.744 3.050 -13.064 1.00 85.75 121 ASN A C 1
ATOM 953 O O . ASN A 1 121 ? 1.800 2.599 -13.505 1.00 85.75 121 ASN A O 1
ATOM 957 N N . ILE A 1 122 ? 0.593 3.437 -11.797 1.00 89.44 122 ILE A N 1
ATOM 958 C CA . ILE A 1 122 ? 1.673 3.493 -10.807 1.00 89.44 122 ILE A CA 1
ATOM 959 C C . ILE A 1 122 ? 1.269 2.699 -9.562 1.00 89.44 122 ILE A C 1
ATOM 961 O O . ILE A 1 122 ? 0.240 2.976 -8.943 1.00 89.44 122 ILE A O 1
ATOM 965 N N . CYS A 1 123 ? 2.104 1.736 -9.180 1.00 95.75 123 CYS A N 1
ATOM 966 C CA . CYS A 1 123 ? 2.007 0.974 -7.942 1.00 95.75 123 CYS A CA 1
ATOM 967 C C . CYS A 1 123 ? 2.797 1.662 -6.822 1.00 95.75 123 CYS A C 1
ATOM 969 O O . CYS A 1 123 ? 4.029 1.661 -6.824 1.00 95.75 123 CYS A O 1
ATOM 971 N N . LEU A 1 124 ? 2.090 2.186 -5.823 1.00 96.00 124 LEU A N 1
ATOM 972 C CA . LEU A 1 124 ? 2.658 2.670 -4.570 1.00 96.00 124 LEU A CA 1
ATOM 973 C C . LEU A 1 124 ? 2.695 1.528 -3.550 1.00 96.00 124 LEU A C 1
ATOM 975 O O . LEU A 1 124 ? 1.679 1.030 -3.074 1.00 96.00 124 LEU A O 1
ATOM 979 N N . SER A 1 125 ? 3.892 1.105 -3.184 1.00 98.00 125 SER A N 1
ATOM 980 C CA . SER A 1 125 ? 4.135 0.051 -2.205 1.00 98.00 125 SER A CA 1
ATOM 981 C C . SER A 1 125 ? 5.247 0.519 -1.265 1.00 98.00 125 SER A C 1
ATOM 983 O O . SER A 1 125 ? 5.640 1.684 -1.288 1.00 98.00 125 SER A O 1
ATOM 985 N N . GLY A 1 126 ? 5.750 -0.330 -0.376 1.00 96.50 126 GLY A N 1
ATOM 986 C CA . GLY A 1 126 ? 6.824 0.074 0.526 1.00 96.50 126 GLY A CA 1
ATOM 987 C C . GLY A 1 126 ? 7.931 -0.940 0.713 1.00 96.50 126 GLY A C 1
ATOM 988 O O . GLY A 1 126 ? 8.716 -0.828 1.651 1.00 96.50 126 GLY A O 1
ATOM 989 N N . GLY A 1 127 ? 8.025 -1.904 -0.200 1.00 94.81 127 GLY A N 1
ATOM 990 C CA . GLY A 1 127 ? 9.208 -2.733 -0.397 1.00 94.81 127 GLY A CA 1
ATOM 991 C C . GLY A 1 127 ? 9.565 -3.612 0.797 1.00 94.81 127 GLY A C 1
ATOM 992 O O . GLY A 1 127 ? 10.705 -4.055 0.890 1.00 94.81 127 GLY A O 1
ATOM 993 N N . ALA A 1 128 ? 8.653 -3.852 1.740 1.00 95.44 128 ALA A N 1
ATOM 994 C CA . ALA A 1 128 ? 8.879 -4.910 2.718 1.00 95.44 128 ALA A CA 1
ATOM 995 C C . ALA A 1 128 ? 8.868 -6.275 2.010 1.00 95.44 128 ALA A C 1
ATOM 997 O O . ALA A 1 128 ? 8.164 -6.454 1.020 1.00 95.44 128 ALA A O 1
ATOM 998 N N . ASP A 1 129 ? 9.621 -7.246 2.524 1.00 94.06 129 ASP A N 1
ATOM 999 C CA . ASP A 1 129 ? 9.536 -8.622 2.017 1.00 94.06 129 ASP A CA 1
ATOM 1000 C C . ASP A 1 129 ? 8.082 -9.119 2.061 1.00 94.06 129 ASP A C 1
ATOM 1002 O O . ASP A 1 129 ? 7.323 -8.688 2.931 1.00 94.06 129 ASP A O 1
ATOM 1006 N N . GLY A 1 130 ? 7.705 -10.021 1.153 1.00 96.19 130 GLY A N 1
ATOM 1007 C CA . GLY A 1 130 ? 6.343 -10.545 1.048 1.00 96.19 130 GLY A CA 1
ATOM 1008 C C . GLY A 1 130 ? 5.477 -9.730 0.090 1.00 96.19 130 GLY A C 1
ATOM 1009 O O . GLY A 1 130 ? 5.892 -9.443 -1.032 1.00 96.19 130 GLY A O 1
ATOM 1010 N N . ALA A 1 131 ? 4.266 -9.372 0.528 1.00 97.94 131 ALA A N 1
ATOM 1011 C CA . ALA A 1 131 ? 3.236 -8.786 -0.333 1.00 97.94 131 ALA A CA 1
ATOM 1012 C C . ALA A 1 131 ? 3.695 -7.512 -1.054 1.00 97.94 131 ALA A C 1
ATOM 1014 O O . ALA A 1 131 ? 3.437 -7.358 -2.242 1.00 97.94 131 ALA A O 1
ATOM 1015 N N . ASP A 1 132 ? 4.381 -6.605 -0.349 1.00 98.19 132 ASP A N 1
ATOM 1016 C CA . ASP A 1 132 ? 4.825 -5.329 -0.915 1.00 98.19 132 ASP A CA 1
ATOM 1017 C C . ASP A 1 132 ? 5.716 -5.551 -2.157 1.00 98.19 132 ASP A C 1
ATOM 1019 O O . ASP A 1 132 ? 5.495 -4.885 -3.167 1.00 98.19 132 ASP A O 1
ATOM 1023 N N . VAL A 1 133 ? 6.684 -6.476 -2.092 1.00 96.94 133 VAL A N 1
ATOM 1024 C CA . VAL A 1 133 ? 7.578 -6.826 -3.215 1.00 96.94 133 VAL A CA 1
ATOM 1025 C C . VAL A 1 133 ? 6.840 -7.605 -4.305 1.00 96.94 133 VAL A C 1
ATOM 1027 O O . VAL A 1 133 ? 7.030 -7.299 -5.476 1.00 96.94 133 VAL A O 1
ATOM 1030 N N . GLU A 1 134 ? 5.960 -8.551 -3.961 1.00 97.94 134 GLU A N 1
ATOM 1031 C CA . GLU A 1 134 ? 5.199 -9.313 -4.969 1.00 97.94 134 GLU A CA 1
ATOM 1032 C C . GLU A 1 134 ? 4.279 -8.401 -5.801 1.00 97.94 134 GLU A C 1
ATOM 1034 O O . GLU A 1 134 ? 4.216 -8.530 -7.025 1.00 97.94 134 GLU A O 1
ATOM 1039 N N . TRP A 1 135 ? 3.625 -7.419 -5.166 1.00 98.38 135 TRP A N 1
ATOM 1040 C CA . TRP A 1 135 ? 2.877 -6.380 -5.881 1.00 98.38 135 TRP A CA 1
ATOM 1041 C C . TRP A 1 135 ? 3.768 -5.602 -6.849 1.00 98.38 135 TRP A C 1
ATOM 1043 O O . TRP A 1 135 ? 3.369 -5.391 -7.993 1.00 98.38 135 TRP A O 1
ATOM 1053 N N . GLY A 1 136 ? 4.963 -5.199 -6.401 1.00 96.94 136 GLY A N 1
ATOM 1054 C CA . GLY A 1 136 ? 5.937 -4.485 -7.227 1.00 96.94 136 GLY A CA 1
ATOM 1055 C C . GLY A 1 136 ? 6.394 -5.311 -8.428 1.00 96.94 136 GLY A C 1
ATOM 1056 O O . GLY A 1 136 ? 6.309 -4.847 -9.561 1.00 96.94 136 GLY A O 1
ATOM 1057 N N . ASN A 1 137 ? 6.775 -6.566 -8.203 1.00 96.00 137 ASN A N 1
ATOM 1058 C CA . ASN A 1 137 ? 7.196 -7.494 -9.250 1.00 96.00 137 ASN A CA 1
ATOM 1059 C C . ASN A 1 137 ? 6.105 -7.694 -10.310 1.00 96.00 137 ASN A C 1
ATOM 1061 O O . ASN A 1 137 ? 6.362 -7.554 -11.507 1.00 96.00 137 ASN A O 1
ATOM 1065 N N . CYS A 1 138 ? 4.865 -7.960 -9.889 1.00 96.38 138 CYS A N 1
ATOM 1066 C CA . CYS A 1 138 ? 3.769 -8.113 -10.840 1.00 96.38 138 CYS A CA 1
ATOM 1067 C C . CYS A 1 138 ? 3.435 -6.817 -11.568 1.00 96.38 138 CYS A C 1
ATOM 1069 O O . CYS A 1 138 ? 3.213 -6.864 -12.775 1.00 96.38 138 CYS A O 1
ATOM 1071 N N . ALA A 1 139 ? 3.426 -5.677 -10.876 1.00 95.19 139 ALA A N 1
ATOM 1072 C CA . ALA A 1 139 ? 3.202 -4.372 -11.484 1.00 95.19 139 ALA A CA 1
ATOM 1073 C C . ALA A 1 139 ? 4.248 -4.070 -12.571 1.00 95.19 139 ALA A C 1
ATOM 1075 O O . ALA A 1 139 ? 3.865 -3.802 -13.711 1.00 95.19 139 ALA A O 1
ATOM 1076 N N . ALA A 1 140 ? 5.538 -4.208 -12.259 1.00 89.88 140 ALA A N 1
ATOM 1077 C CA . ALA A 1 140 ? 6.623 -3.996 -13.214 1.00 89.88 140 ALA A CA 1
ATOM 1078 C C . ALA A 1 140 ? 6.515 -4.940 -14.425 1.00 89.88 140 ALA A C 1
ATOM 1080 O O . ALA A 1 140 ? 6.581 -4.485 -15.564 1.00 89.88 140 ALA A O 1
ATOM 1081 N N . SER A 1 141 ? 6.219 -6.228 -14.199 1.00 89.38 141 SER A N 1
ATOM 1082 C CA . SER A 1 141 ? 6.115 -7.238 -15.270 1.00 89.38 141 SER A CA 1
ATOM 1083 C C . SER A 1 141 ? 5.016 -6.969 -16.309 1.00 89.38 141 SER A C 1
ATOM 1085 O O . SER A 1 141 ? 5.055 -7.501 -17.417 1.00 89.38 141 SER A O 1
ATOM 1087 N N . ILE A 1 142 ? 4.016 -6.152 -15.960 1.00 88.31 142 ILE A N 1
ATOM 1088 C CA . ILE A 1 142 ? 2.935 -5.738 -16.868 1.00 88.31 142 ILE A CA 1
ATOM 1089 C C . ILE A 1 142 ? 3.078 -4.279 -17.316 1.00 88.31 142 ILE A C 1
ATOM 1091 O O . ILE A 1 142 ? 2.142 -3.712 -17.881 1.00 88.31 142 ILE A O 1
ATOM 1095 N N . GLY A 1 143 ? 4.231 -3.669 -17.043 1.00 85.31 143 GLY A N 1
ATOM 1096 C CA . GLY A 1 143 ? 4.566 -2.314 -17.447 1.00 85.31 143 GLY A CA 1
ATOM 1097 C C . GLY A 1 143 ? 3.975 -1.216 -16.570 1.00 85.31 143 GLY A C 1
ATOM 1098 O O . GLY A 1 143 ? 3.952 -0.083 -17.022 1.00 85.31 143 GLY A O 1
ATOM 1099 N N . HIS A 1 144 ? 3.491 -1.484 -15.355 1.00 89.19 144 HIS A N 1
ATOM 1100 C CA . HIS A 1 144 ? 3.180 -0.400 -14.413 1.00 89.19 144 HIS A CA 1
ATOM 1101 C C . HIS A 1 144 ? 4.477 0.160 -13.822 1.00 89.19 144 HIS A C 1
ATOM 1103 O O . HIS A 1 144 ? 5.413 -0.590 -13.537 1.00 89.19 144 HIS A O 1
ATOM 1109 N N . GLU A 1 145 ? 4.518 1.465 -13.565 1.00 86.56 145 GLU A N 1
ATOM 1110 C CA . GLU A 1 145 ? 5.590 2.031 -12.748 1.00 86.56 145 GLU A CA 1
ATOM 1111 C C . GLU A 1 145 ? 5.444 1.560 -11.293 1.00 86.56 145 GLU A C 1
ATOM 1113 O O . GLU A 1 145 ? 4.334 1.348 -10.799 1.00 86.56 145 GLU A O 1
ATOM 1118 N N . VAL A 1 146 ? 6.566 1.397 -10.591 1.00 87.88 146 VAL A N 1
ATOM 1119 C CA . VAL A 1 146 ? 6.595 0.936 -9.201 1.00 87.88 146 VAL A CA 1
ATOM 1120 C C . VAL A 1 146 ? 7.408 1.893 -8.348 1.00 87.88 146 VAL A C 1
ATOM 1122 O O . VAL A 1 146 ? 8.567 2.184 -8.646 1.00 87.88 146 VAL A O 1
ATOM 1125 N N . ILE A 1 147 ? 6.805 2.330 -7.244 1.00 92.56 147 ILE A N 1
ATOM 1126 C CA . ILE A 1 147 ? 7.464 3.108 -6.201 1.00 92.56 147 ILE A CA 1
ATOM 1127 C C . ILE A 1 147 ? 7.324 2.364 -4.880 1.00 92.56 147 ILE A C 1
ATOM 1129 O O . ILE A 1 147 ? 6.228 2.192 -4.346 1.00 92.56 147 ILE A O 1
ATOM 1133 N N . HIS A 1 148 ? 8.460 1.972 -4.317 1.00 95.62 148 HIS A N 1
ATOM 1134 C CA . HIS A 1 148 ? 8.567 1.447 -2.968 1.00 95.62 148 HIS A CA 1
ATOM 1135 C C . HIS A 1 148 ? 9.061 2.536 -2.016 1.00 95.62 148 HIS A C 1
ATOM 1137 O O . HIS A 1 148 ? 10.247 2.875 -1.969 1.00 95.62 148 HIS A O 1
ATOM 1143 N N . TRP A 1 149 ? 8.150 3.060 -1.202 1.00 94.50 149 TRP A N 1
ATOM 1144 C CA . TRP A 1 149 ? 8.490 3.978 -0.124 1.00 94.50 149 TRP A CA 1
ATOM 1145 C C . TRP A 1 149 ? 9.304 3.266 0.952 1.00 94.50 149 TRP A C 1
ATOM 1147 O O . TRP A 1 149 ? 8.917 2.231 1.491 1.00 94.50 149 TRP A O 1
ATOM 1157 N N . SER A 1 150 ? 10.446 3.838 1.289 1.00 95.31 150 SER A N 1
ATOM 1158 C CA . SER A 1 150 ? 11.433 3.249 2.181 1.00 95.31 150 SER A CA 1
ATOM 1159 C C . SER A 1 150 ? 12.091 4.347 3.011 1.00 95.31 150 SER A C 1
ATOM 1161 O O . SER A 1 150 ? 11.677 5.503 2.988 1.00 95.31 150 SER A O 1
ATOM 1163 N N . PHE A 1 151 ? 13.117 4.003 3.779 1.00 93.81 151 PHE A N 1
ATOM 1164 C CA . PHE A 1 151 ? 13.908 4.959 4.548 1.00 93.81 151 PHE A CA 1
ATOM 1165 C C . PHE A 1 151 ? 15.317 4.400 4.807 1.00 93.81 151 PHE A C 1
ATOM 1167 O O . PHE A 1 151 ? 15.531 3.190 4.676 1.00 93.81 151 PHE A O 1
ATOM 1174 N N . PRO A 1 152 ? 16.307 5.236 5.172 1.00 92.12 152 PRO A N 1
ATOM 1175 C CA . PRO A 1 152 ? 17.644 4.754 5.516 1.00 92.12 152 PRO A CA 1
ATOM 1176 C C . PRO A 1 152 ? 17.615 3.666 6.602 1.00 92.12 152 PRO A C 1
ATOM 1178 O O . PRO A 1 152 ? 17.045 3.868 7.673 1.00 92.12 152 PRO A O 1
ATOM 1181 N N . GLY A 1 153 ? 18.212 2.503 6.321 1.00 90.19 153 GLY A N 1
ATOM 1182 C CA . GLY A 1 153 ? 18.219 1.345 7.227 1.00 90.19 153 GLY A CA 1
ATOM 1183 C C . GLY A 1 153 ? 16.989 0.429 7.144 1.00 90.19 153 GLY A C 1
ATOM 1184 O O . GLY A 1 153 ? 16.933 -0.567 7.863 1.00 90.19 153 GLY A O 1
ATOM 1185 N N . HIS A 1 154 ? 16.015 0.716 6.274 1.00 93.12 154 HIS A N 1
ATOM 1186 C CA . HIS A 1 154 ? 14.940 -0.223 5.950 1.00 93.12 154 HIS A CA 1
ATOM 1187 C C . HIS A 1 154 ? 15.465 -1.333 5.025 1.00 93.12 154 HIS A C 1
ATOM 1189 O O . HIS A 1 154 ? 16.000 -1.050 3.952 1.00 93.12 154 HIS A O 1
ATOM 1195 N N . SER A 1 155 ? 15.322 -2.589 5.454 1.00 90.00 155 SER A N 1
ATOM 1196 C CA . SER A 1 155 ? 15.669 -3.767 4.651 1.00 90.00 155 SER A CA 1
ATOM 1197 C C . SER A 1 155 ? 14.554 -4.067 3.649 1.00 90.00 155 SER A C 1
ATOM 1199 O O . SER A 1 155 ? 13.385 -4.089 4.029 1.00 90.00 155 SER A O 1
ATOM 1201 N N . SER A 1 156 ? 14.934 -4.261 2.387 1.00 92.25 156 SER A N 1
ATOM 1202 C CA . SER A 1 156 ? 14.035 -4.493 1.259 1.00 92.25 156 SER A CA 1
ATOM 1203 C C . SER A 1 156 ? 14.747 -5.328 0.196 1.00 92.25 156 SER A C 1
ATOM 1205 O O . SER A 1 156 ? 15.940 -5.121 -0.027 1.00 92.25 156 SER A O 1
ATOM 1207 N N . GLN A 1 157 ? 14.018 -6.241 -0.450 1.00 90.88 157 GLN A N 1
ATOM 1208 C CA . GLN A 1 157 ? 14.468 -6.948 -1.659 1.00 90.88 157 GLN A CA 1
ATOM 1209 C C . GLN A 1 157 ? 14.035 -6.251 -2.958 1.00 90.88 157 GLN A C 1
ATOM 1211 O O . GLN A 1 157 ? 14.337 -6.746 -4.040 1.00 90.88 157 GLN A O 1
ATOM 1216 N N . ALA A 1 158 ? 13.328 -5.121 -2.871 1.00 90.94 158 ALA A N 1
ATOM 1217 C CA . ALA A 1 158 ? 12.922 -4.383 -4.055 1.00 90.94 158 ALA A CA 1
ATOM 1218 C C . ALA A 1 158 ? 14.144 -3.827 -4.815 1.00 90.94 158 ALA A C 1
ATOM 1220 O O . ALA A 1 158 ? 15.143 -3.462 -4.180 1.00 90.94 158 ALA A O 1
ATOM 1221 N N . PRO A 1 159 ? 14.071 -3.703 -6.153 1.00 87.00 159 PRO A N 1
ATOM 1222 C CA . PRO A 1 159 ? 15.102 -3.038 -6.943 1.00 87.00 159 PRO A CA 1
ATOM 1223 C C . PRO A 1 159 ? 15.409 -1.625 -6.424 1.00 87.00 159 PRO A C 1
ATOM 1225 O O . PRO A 1 159 ? 14.499 -0.843 -6.148 1.00 87.00 159 PRO A O 1
ATOM 1228 N N . GLU A 1 160 ? 16.693 -1.252 -6.340 1.00 84.94 160 GLU A N 1
ATOM 1229 C CA . GLU A 1 160 ? 17.089 0.084 -5.852 1.00 84.94 160 GLU A CA 1
ATOM 1230 C C . GLU A 1 160 ? 16.519 1.210 -6.733 1.00 84.94 160 GLU A C 1
ATOM 1232 O O . GLU A 1 160 ? 16.169 2.270 -6.225 1.00 84.94 160 GLU A O 1
ATOM 1237 N N . SER A 1 161 ? 16.332 0.952 -8.032 1.00 81.19 161 SER A N 1
ATOM 1238 C CA . SER A 1 161 ? 15.701 1.868 -8.994 1.00 81.19 161 SER A CA 1
ATOM 1239 C C . SER A 1 161 ? 14.220 2.160 -8.714 1.00 81.19 161 SER A C 1
ATOM 1241 O O . SER A 1 161 ? 13.666 3.088 -9.306 1.00 81.19 161 SER A O 1
ATOM 1243 N N . GLN A 1 162 ? 13.580 1.379 -7.843 1.00 86.25 162 GLN A N 1
ATOM 1244 C CA . GLN A 1 162 ? 12.181 1.527 -7.433 1.00 86.25 162 GLN A CA 1
ATOM 1245 C C . GLN A 1 162 ? 12.058 2.045 -5.990 1.00 86.25 162 GLN A C 1
ATOM 1247 O O . GLN A 1 162 ? 10.954 2.337 -5.532 1.00 86.25 162 GLN A O 1
ATOM 1252 N N . LEU A 1 163 ? 13.164 2.170 -5.247 1.00 85.06 163 LEU A N 1
ATOM 1253 C CA . LEU A 1 163 ? 13.150 2.605 -3.852 1.00 85.06 163 LEU A CA 1
ATOM 1254 C C . LEU A 1 163 ? 13.229 4.129 -3.732 1.00 85.06 163 LEU A C 1
ATOM 1256 O O . LEU A 1 163 ? 14.179 4.764 -4.185 1.00 85.06 163 LEU A O 1
ATOM 1260 N N . VAL A 1 164 ? 12.278 4.714 -3.002 1.00 86.44 164 VAL A N 1
ATOM 1261 C CA . VAL A 1 164 ? 12.321 6.125 -2.592 1.00 86.44 164 VAL A CA 1
ATOM 1262 C C . VAL A 1 164 ? 12.534 6.195 -1.088 1.00 86.44 164 VAL A C 1
ATOM 1264 O O . VAL A 1 164 ? 11.688 5.766 -0.303 1.00 86.44 164 VAL A O 1
ATOM 1267 N N . ARG A 1 165 ? 13.693 6.710 -0.669 1.00 87.94 165 ARG A N 1
ATOM 1268 C CA . ARG A 1 165 ? 14.111 6.723 0.739 1.00 87.94 165 ARG A CA 1
ATOM 1269 C C . ARG A 1 165 ? 13.758 8.056 1.391 1.00 87.94 165 ARG A C 1
ATOM 1271 O O . ARG A 1 165 ? 14.400 9.063 1.124 1.00 87.94 165 ARG A O 1
ATOM 1278 N N . LEU A 1 166 ? 12.766 8.014 2.272 1.00 84.00 166 LEU A N 1
ATOM 1279 C CA . LEU A 1 166 ? 12.294 9.151 3.049 1.00 84.00 166 LEU A CA 1
ATOM 1280 C C . LEU A 1 166 ? 13.239 9.434 4.222 1.00 84.00 166 LEU A C 1
ATOM 1282 O O . LEU A 1 166 ? 13.653 8.509 4.935 1.00 84.00 166 LEU A O 1
ATOM 1286 N N . ASP A 1 167 ? 13.557 10.707 4.437 1.00 85.06 167 ASP A N 1
ATOM 1287 C CA . ASP A 1 167 ? 14.238 11.154 5.651 1.00 85.06 167 ASP A CA 1
ATOM 1288 C C . ASP A 1 167 ? 13.263 11.317 6.836 1.00 85.06 167 ASP A C 1
ATOM 1290 O O . ASP A 1 167 ? 12.048 11.141 6.719 1.00 85.06 167 ASP A O 1
ATOM 1294 N N . ASP A 1 168 ? 13.798 11.618 8.021 1.00 86.19 168 ASP A N 1
ATOM 1295 C CA . ASP A 1 168 ? 12.985 11.752 9.234 1.00 86.19 168 ASP A CA 1
ATOM 1296 C C . ASP A 1 168 ? 12.087 13.005 9.234 1.00 86.19 168 ASP A C 1
ATOM 1298 O O . ASP A 1 168 ? 11.153 13.083 10.032 1.00 86.19 168 ASP A O 1
ATOM 1302 N N . GLU A 1 169 ? 12.343 14.002 8.384 1.00 81.75 169 GLU A N 1
ATOM 1303 C CA . GLU A 1 169 ? 11.466 15.164 8.232 1.00 81.75 169 GLU A CA 1
ATOM 1304 C C . GLU A 1 169 ? 10.258 14.838 7.367 1.00 81.75 169 GLU A C 1
ATOM 1306 O O . GLU A 1 169 ? 9.127 15.076 7.790 1.00 81.75 169 GLU A O 1
ATOM 1311 N N . GLN A 1 170 ? 10.487 14.191 6.231 1.00 78.44 170 GLN A N 1
ATOM 1312 C CA . GLN A 1 170 ? 9.437 13.680 5.364 1.00 78.44 170 GLN A CA 1
ATOM 1313 C C . GLN A 1 170 ? 8.555 12.688 6.131 1.00 78.44 170 GLN A C 1
ATOM 1315 O O . GLN A 1 170 ? 7.343 12.866 6.213 1.00 78.44 170 GLN A O 1
ATOM 1320 N N . LEU A 1 171 ? 9.146 11.710 6.827 1.00 85.00 171 LEU A N 1
ATOM 1321 C CA . LEU A 1 171 ? 8.377 10.743 7.618 1.00 85.00 171 LEU A CA 1
ATOM 1322 C C . LEU A 1 171 ? 7.451 11.408 8.656 1.00 85.00 171 LEU A C 1
ATOM 1324 O O . LEU A 1 171 ? 6.369 10.880 8.920 1.00 85.00 171 LEU A O 1
ATOM 1328 N N . ARG A 1 172 ? 7.821 12.564 9.226 1.00 83.62 172 ARG A N 1
ATOM 1329 C CA . ARG A 1 172 ? 6.981 13.293 10.197 1.00 83.62 172 ARG A CA 1
ATOM 1330 C C . ARG A 1 172 ? 5.706 13.885 9.591 1.00 83.62 172 ARG A C 1
ATOM 1332 O O . ARG A 1 172 ? 4.765 14.116 10.344 1.00 83.62 172 ARG A O 1
ATOM 1339 N N . LEU A 1 173 ? 5.619 14.065 8.271 1.00 80.75 173 LEU A N 1
ATOM 1340 C CA . LEU A 1 173 ? 4.396 14.548 7.607 1.00 80.75 173 LEU A CA 1
ATOM 1341 C C . LEU A 1 173 ? 3.203 13.597 7.796 1.00 80.75 173 LEU A C 1
ATOM 1343 O O . LEU A 1 173 ? 2.054 14.018 7.729 1.00 80.75 173 LEU A O 1
ATOM 1347 N N . SER A 1 174 ? 3.471 12.327 8.099 1.00 84.25 174 SER A N 1
ATOM 1348 C CA . SER A 1 174 ? 2.439 11.322 8.371 1.00 84.25 174 SER A CA 1
ATOM 1349 C C . SER A 1 174 ? 1.894 11.324 9.807 1.00 84.25 174 SER A C 1
ATOM 1351 O O . SER A 1 174 ? 0.954 10.580 10.098 1.00 84.25 174 SER A O 1
ATOM 1353 N N . ASP A 1 175 ? 2.468 12.116 10.724 1.00 87.06 175 ASP A N 1
ATOM 1354 C CA . ASP A 1 175 ? 2.183 12.001 12.162 1.00 87.06 175 ASP A CA 1
ATOM 1355 C C . ASP A 1 175 ? 0.709 12.271 12.501 1.00 87.06 175 ASP A C 1
ATOM 1357 O O . ASP A 1 175 ? 0.157 11.601 13.375 1.00 87.06 175 ASP A O 1
ATOM 1361 N N . GLU A 1 176 ? 0.049 13.199 11.806 1.00 86.19 176 GLU A N 1
ATOM 1362 C CA . GLU A 1 176 ? -1.374 13.489 12.017 1.00 86.19 176 GLU A CA 1
ATOM 1363 C C . GLU A 1 176 ? -2.271 12.325 11.571 1.00 86.19 176 GLU A C 1
ATOM 1365 O O . GLU A 1 176 ? -3.097 11.844 12.351 1.00 86.19 176 GLU A O 1
ATOM 1370 N N . ALA A 1 177 ? -2.050 11.798 10.362 1.00 84.50 177 ALA A N 1
ATOM 1371 C CA . ALA A 1 177 ? -2.784 10.641 9.850 1.00 84.50 177 ALA A CA 1
ATOM 1372 C C . ALA A 1 177 ? -2.602 9.415 10.759 1.00 84.50 177 ALA A C 1
ATOM 1374 O O . ALA A 1 177 ? -3.562 8.713 11.081 1.00 84.50 177 ALA A O 1
ATOM 1375 N N . LEU A 1 178 ? -1.383 9.195 11.260 1.00 93.12 178 LEU A N 1
ATOM 1376 C CA . LEU A 1 178 ? -1.103 8.127 12.216 1.00 93.12 178 LEU A CA 1
ATOM 1377 C C . LEU A 1 178 ? -1.802 8.327 13.559 1.00 93.12 178 LEU A C 1
ATOM 1379 O O . LEU A 1 178 ? -2.268 7.350 14.141 1.00 93.12 178 LEU A O 1
ATOM 1383 N N . GLN A 1 179 ? -1.886 9.556 14.074 1.00 94.31 179 GLN A N 1
ATOM 1384 C CA . GLN A 1 179 ? -2.626 9.835 15.308 1.00 94.31 179 GLN A CA 1
ATOM 1385 C C . GLN A 1 179 ? -4.121 9.543 15.144 1.00 94.31 179 GLN A C 1
ATOM 1387 O O . GLN A 1 179 ? -4.739 8.981 16.052 1.00 94.31 179 GLN A O 1
ATOM 1392 N N . THR A 1 180 ? -4.698 9.887 13.995 1.00 93.56 180 THR A N 1
ATOM 1393 C CA . THR A 1 180 ? -6.108 9.615 13.681 1.00 93.56 180 THR A CA 1
ATOM 1394 C C . THR A 1 180 ? -6.365 8.116 13.508 1.00 93.56 180 THR A C 1
ATOM 1396 O O . THR A 1 180 ? -7.308 7.580 14.103 1.00 93.56 180 THR A O 1
ATOM 1399 N N . ALA A 1 181 ? -5.470 7.397 12.827 1.00 95.56 181 ALA A N 1
ATOM 1400 C CA . ALA A 1 181 ? -5.537 5.941 12.709 1.00 95.56 181 ALA A CA 1
ATOM 1401 C C . ALA A 1 181 ? -5.372 5.248 14.072 1.00 95.56 181 ALA A C 1
ATOM 1403 O O . ALA A 1 181 ? -6.117 4.325 14.395 1.00 95.56 181 ALA A O 1
ATOM 1404 N N . ALA A 1 182 ? -4.455 5.728 14.918 1.00 95.44 182 AL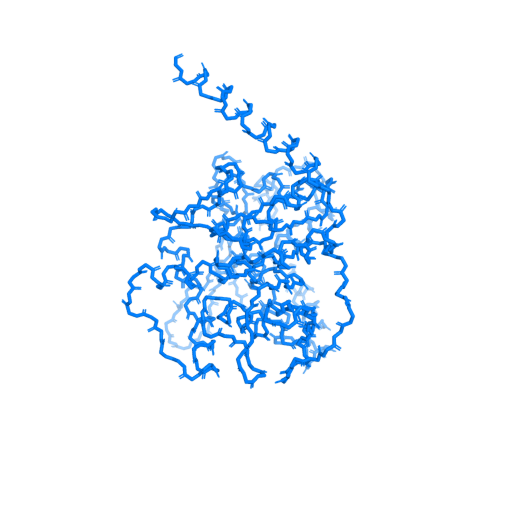A A N 1
ATOM 1405 C CA . ALA A 1 182 ? -4.231 5.201 16.264 1.00 95.44 182 ALA A CA 1
ATOM 1406 C C . ALA A 1 182 ? -5.497 5.285 17.127 1.00 95.44 182 ALA A C 1
ATOM 1408 O O . ALA A 1 182 ? -5.889 4.293 17.745 1.00 95.44 182 ALA A O 1
ATOM 1409 N N . LYS A 1 183 ? -6.160 6.451 17.129 1.00 95.75 183 LYS A N 1
ATOM 1410 C CA . LYS A 1 183 ? -7.420 6.670 17.855 1.00 95.75 183 LYS A CA 1
ATOM 1411 C C . LYS A 1 183 ? -8.517 5.725 17.369 1.00 95.75 183 LYS A C 1
ATOM 1413 O O . LYS A 1 183 ? -9.172 5.102 18.197 1.00 95.75 183 LYS A O 1
ATOM 1418 N N . HIS A 1 184 ? -8.677 5.584 16.053 1.00 93.38 184 HIS A N 1
ATOM 1419 C CA . HIS A 1 184 ? -9.687 4.703 15.462 1.00 93.38 184 HIS A CA 1
ATOM 1420 C C . HIS A 1 184 ? -9.442 3.226 15.792 1.00 93.38 184 HIS A C 1
ATOM 1422 O O . HIS A 1 184 ? -10.367 2.503 16.143 1.00 93.38 184 HIS A O 1
ATOM 1428 N N . LEU A 1 185 ? -8.181 2.794 15.769 1.00 93.19 185 LEU A N 1
ATOM 1429 C CA . LEU A 1 185 ? -7.794 1.426 16.113 1.00 93.19 185 LEU A CA 1
ATOM 1430 C C . LEU A 1 185 ? -7.772 1.148 17.624 1.00 93.19 185 LEU A C 1
ATOM 1432 O O . LEU A 1 185 ? -7.477 0.019 18.020 1.00 93.19 185 LEU A O 1
ATOM 1436 N N . GLY A 1 186 ? -7.996 2.156 18.476 1.00 94.50 186 GLY A N 1
ATOM 1437 C CA . GLY A 1 186 ? -7.828 2.032 19.927 1.00 94.50 186 GLY A CA 1
ATOM 1438 C C . GLY A 1 186 ? -6.394 1.670 20.338 1.00 94.50 186 GLY A C 1
ATOM 1439 O O . GLY A 1 186 ? -6.184 0.976 21.332 1.00 94.50 186 GLY A O 1
ATOM 1440 N N . LYS A 1 187 ? -5.393 2.090 19.553 1.00 93.38 187 LYS A N 1
ATOM 1441 C CA . LYS A 1 187 ? -3.968 1.785 19.756 1.00 93.38 187 LYS A CA 1
ATOM 1442 C C . LYS A 1 187 ? -3.193 3.042 20.145 1.00 93.38 187 LYS A C 1
ATOM 1444 O O . LYS A 1 187 ? -3.553 4.158 19.789 1.00 93.38 187 LYS A O 1
ATOM 1449 N N . SER A 1 188 ? -2.072 2.864 20.838 1.00 92.44 188 SER A N 1
ATOM 1450 C CA . SER A 1 188 ? -1.072 3.925 21.008 1.00 92.44 188 SER A CA 1
ATOM 1451 C C . SER A 1 188 ? -0.066 3.905 19.859 1.00 92.44 188 SER A C 1
ATOM 1453 O O . SER A 1 188 ? 0.221 2.845 19.296 1.00 92.44 188 SER A O 1
ATOM 1455 N N . LEU A 1 189 ? 0.516 5.065 19.544 1.00 91.00 189 LEU A N 1
ATOM 1456 C CA . LEU A 1 189 ? 1.622 5.137 18.592 1.00 91.00 189 LEU A CA 1
ATOM 1457 C C . LEU A 1 189 ? 2.822 4.304 19.082 1.00 91.00 189 LEU A C 1
ATOM 1459 O O . LEU A 1 189 ? 3.118 4.286 20.287 1.00 91.00 189 LEU A O 1
ATOM 1463 N N . PRO A 1 190 ? 3.526 3.613 18.169 1.00 88.06 190 PRO A N 1
ATOM 1464 C CA . PRO A 1 190 ? 4.650 2.765 18.533 1.00 88.06 190 PRO A CA 1
ATOM 1465 C C . PRO A 1 190 ? 5.803 3.585 19.120 1.00 88.06 190 PRO A C 1
ATOM 1467 O O . PRO A 1 190 ? 6.259 4.559 18.531 1.00 88.06 190 PRO A O 1
ATOM 1470 N N . GLN A 1 191 ? 6.327 3.131 20.259 1.00 88.38 191 GLN A N 1
ATOM 1471 C CA . GLN A 1 191 ? 7.477 3.763 20.920 1.00 88.38 191 GLN A CA 1
ATOM 1472 C C . GLN A 1 191 ? 8.820 3.328 20.318 1.00 88.38 191 GLN A C 1
ATOM 1474 O O . GLN A 1 191 ? 9.826 4.018 20.446 1.00 88.38 191 GLN A O 1
ATOM 1479 N N . ARG A 1 192 ? 8.856 2.161 19.658 1.00 93.94 192 ARG A N 1
ATOM 1480 C CA . ARG A 1 192 ? 10.067 1.652 19.004 1.00 93.94 192 ARG A CA 1
ATOM 1481 C C . ARG A 1 192 ? 10.340 2.476 17.737 1.00 93.94 192 ARG A C 1
ATOM 1483 O O . ARG A 1 192 ? 9.508 2.415 16.829 1.00 93.94 192 ARG A O 1
ATOM 1490 N N . PRO A 1 193 ? 11.497 3.158 17.609 1.00 91.62 193 PRO A N 1
ATOM 1491 C CA . PRO A 1 193 ? 11.764 4.060 16.483 1.00 91.62 193 PRO A CA 1
ATOM 1492 C C . PRO A 1 193 ? 11.647 3.394 15.110 1.00 91.62 193 PRO A C 1
ATOM 1494 O O . PRO A 1 193 ? 11.091 3.970 14.180 1.00 91.62 193 PRO A O 1
ATOM 1497 N N . THR A 1 194 ? 12.110 2.149 14.984 1.00 91.50 194 THR A N 1
ATOM 1498 C CA . THR A 1 194 ? 12.027 1.391 13.729 1.00 91.50 194 THR A CA 1
ATOM 1499 C C . THR A 1 194 ? 10.585 1.095 13.323 1.00 91.50 194 THR A C 1
ATOM 1501 O O . THR A 1 194 ? 10.229 1.251 12.159 1.00 91.50 194 THR A O 1
ATOM 1504 N N . VAL A 1 195 ? 9.734 0.725 14.283 1.00 93.31 195 VAL A N 1
ATOM 1505 C CA . VAL A 1 195 ? 8.305 0.479 14.042 1.00 93.31 195 VAL A CA 1
ATOM 1506 C C . VAL A 1 195 ? 7.589 1.786 13.710 1.00 93.31 195 VAL A C 1
ATOM 1508 O O . VAL A 1 195 ? 6.777 1.811 12.793 1.00 93.31 195 VAL A O 1
ATOM 1511 N N . ALA A 1 196 ? 7.929 2.883 14.392 1.00 94.69 196 ALA A N 1
ATOM 1512 C CA . ALA A 1 196 ? 7.390 4.201 14.075 1.00 94.69 196 ALA A CA 1
ATOM 1513 C C . ALA A 1 196 ? 7.711 4.617 12.632 1.00 94.69 196 ALA A C 1
ATOM 1515 O O . ALA A 1 196 ? 6.811 5.025 11.908 1.00 94.69 196 ALA A O 1
ATOM 1516 N N . ARG A 1 197 ? 8.958 4.442 12.173 1.00 96.56 197 ARG A N 1
ATOM 1517 C CA . ARG A 1 197 ? 9.344 4.736 10.779 1.00 96.56 197 ARG A CA 1
ATOM 1518 C C . ARG A 1 197 ? 8.610 3.859 9.763 1.00 96.56 197 ARG A C 1
ATOM 1520 O O . ARG A 1 197 ? 8.209 4.372 8.725 1.00 96.56 197 ARG A O 1
ATOM 1527 N N . LEU A 1 198 ? 8.380 2.578 10.068 1.00 96.69 198 LEU A N 1
ATOM 1528 C CA . LEU A 1 198 ? 7.566 1.698 9.219 1.00 96.69 198 LEU A CA 1
ATOM 1529 C C . LEU A 1 198 ? 6.133 2.221 9.074 1.00 96.69 198 LEU A C 1
ATOM 1531 O O . LEU A 1 198 ? 5.652 2.357 7.956 1.00 96.69 198 LEU A O 1
ATOM 1535 N N . LEU A 1 199 ? 5.468 2.575 10.177 1.00 96.69 199 LEU A N 1
ATOM 1536 C CA . LEU A 1 199 ? 4.103 3.103 10.097 1.00 96.69 199 LEU A CA 1
ATOM 1537 C C . LEU A 1 199 ? 4.042 4.455 9.374 1.00 96.69 199 LEU A C 1
ATOM 1539 O O . LEU A 1 199 ? 3.129 4.681 8.586 1.00 96.69 199 LEU A O 1
ATOM 1543 N N . ARG A 1 200 ? 5.033 5.325 9.588 1.00 96.00 200 ARG A N 1
ATOM 1544 C CA . ARG A 1 200 ? 5.141 6.613 8.885 1.00 96.00 200 ARG A CA 1
ATOM 1545 C C . ARG A 1 200 ? 5.332 6.444 7.386 1.00 96.00 200 ARG A C 1
ATOM 1547 O O . ARG A 1 200 ? 4.700 7.135 6.598 1.00 96.00 200 ARG A O 1
ATOM 1554 N N . ARG A 1 201 ? 6.150 5.474 6.976 1.00 96.19 201 ARG A N 1
ATOM 1555 C CA . ARG A 1 201 ? 6.288 5.095 5.568 1.00 96.19 201 ARG A CA 1
ATOM 1556 C C . ARG A 1 201 ? 4.955 4.635 4.982 1.00 96.19 201 ARG A C 1
ATOM 1558 O O . ARG A 1 201 ? 4.664 4.963 3.838 1.00 96.19 201 ARG A O 1
ATOM 1565 N N . ASN A 1 202 ? 4.141 3.900 5.743 1.00 97.81 202 ASN A N 1
ATOM 1566 C CA . ASN A 1 202 ? 2.879 3.367 5.227 1.00 97.81 202 ASN A CA 1
ATOM 1567 C C . ASN A 1 202 ? 1.900 4.457 4.779 1.00 97.81 202 ASN A C 1
ATOM 1569 O O . ASN A 1 202 ? 1.135 4.222 3.850 1.00 97.81 202 ASN A O 1
ATOM 1573 N N . TYR A 1 203 ? 1.954 5.652 5.374 1.00 94.50 203 TYR A N 1
ATOM 1574 C CA . TYR A 1 203 ? 1.175 6.805 4.916 1.00 94.50 203 TYR A CA 1
ATOM 1575 C C . TYR A 1 203 ? 1.434 7.119 3.438 1.00 94.50 203 TYR A C 1
ATOM 1577 O O . TYR A 1 203 ? 0.494 7.294 2.670 1.00 94.50 203 TYR A O 1
ATOM 1585 N N . TYR A 1 204 ? 2.697 7.084 3.009 1.00 92.62 204 TYR A N 1
ATOM 1586 C CA . TYR A 1 204 ? 3.077 7.380 1.629 1.00 92.62 204 TYR A CA 1
ATOM 1587 C C . TYR A 1 204 ? 2.562 6.342 0.624 1.00 92.62 204 TYR A C 1
ATOM 1589 O O . TYR A 1 204 ? 2.345 6.671 -0.540 1.00 92.62 204 TYR A O 1
ATOM 1597 N N . GLN A 1 205 ? 2.306 5.104 1.064 1.00 94.88 205 GLN A N 1
ATOM 1598 C CA . GLN A 1 205 ? 1.690 4.083 0.211 1.00 94.88 205 GLN A CA 1
ATOM 1599 C C . GLN A 1 205 ? 0.243 4.442 -0.151 1.00 94.88 205 GLN A C 1
ATOM 1601 O O . GLN A 1 205 ? -0.233 4.062 -1.216 1.00 94.88 205 GLN A O 1
ATOM 1606 N N . VAL A 1 206 ? -0.474 5.143 0.734 1.00 93.50 206 VAL A N 1
ATOM 1607 C CA . VAL A 1 206 ? -1.938 5.275 0.654 1.00 93.50 206 VAL A CA 1
ATOM 1608 C C . VAL A 1 206 ? -2.435 6.702 0.451 1.00 93.50 206 VAL A C 1
ATOM 1610 O O . VAL A 1 206 ? -3.529 6.876 -0.079 1.00 93.50 206 VAL A O 1
ATOM 1613 N N . ALA A 1 207 ? -1.653 7.717 0.822 1.00 83.88 207 ALA A N 1
ATOM 1614 C CA . ALA A 1 207 ? -2.101 9.108 0.822 1.00 83.88 207 ALA A CA 1
ATOM 1615 C C . ALA A 1 207 ? -2.556 9.604 -0.557 1.00 83.88 207 ALA A C 1
ATOM 1617 O O . ALA A 1 207 ? -3.537 10.332 -0.647 1.00 83.88 207 ALA A O 1
ATOM 1618 N N . TRP A 1 208 ? -1.913 9.137 -1.628 1.00 83.19 208 TRP A N 1
ATOM 1619 C CA . TRP A 1 208 ? -2.224 9.545 -3.007 1.00 83.19 208 TRP A CA 1
ATOM 1620 C C . TRP A 1 208 ? -2.751 8.409 -3.880 1.00 83.19 208 TRP A C 1
ATOM 1622 O O . TRP A 1 208 ? -2.881 8.549 -5.094 1.00 83.19 208 TRP A O 1
ATOM 1632 N N . SER A 1 209 ? -3.054 7.273 -3.263 1.00 84.25 209 SER A N 1
ATOM 1633 C CA . SER A 1 209 ? -3.583 6.117 -3.969 1.00 84.25 209 SER A CA 1
ATOM 1634 C C . SER A 1 209 ? -5.082 6.281 -4.201 1.00 84.25 209 SER A C 1
ATOM 1636 O O . SER A 1 209 ? -5.840 6.590 -3.290 1.00 84.25 209 SER A O 1
ATOM 1638 N N . GLN A 1 210 ? -5.528 6.028 -5.427 1.00 89.44 210 GLN A N 1
ATOM 1639 C CA . GLN A 1 210 ? -6.937 6.048 -5.831 1.00 89.44 210 GLN A CA 1
ATOM 1640 C C . GLN A 1 210 ? -7.656 4.737 -5.483 1.00 89.44 210 GLN A C 1
ATOM 1642 O O . GLN A 1 210 ? -8.886 4.685 -5.455 1.00 89.44 210 GLN A O 1
ATOM 1647 N N . ALA A 1 211 ? -6.897 3.671 -5.243 1.00 96.25 211 ALA A N 1
ATOM 1648 C CA . ALA A 1 211 ? -7.367 2.377 -4.770 1.00 96.25 211 ALA A CA 1
ATOM 1649 C C . ALA A 1 211 ? -6.274 1.716 -3.923 1.00 96.25 211 ALA A C 1
ATOM 1651 O O . ALA A 1 211 ? -5.092 1.968 -4.147 1.00 96.25 211 ALA A O 1
ATOM 1652 N N . CYS A 1 212 ? -6.653 0.863 -2.978 1.00 98.62 212 CYS A N 1
ATOM 1653 C CA . CYS A 1 212 ? -5.733 0.132 -2.116 1.00 98.62 212 CYS A CA 1
ATOM 1654 C C . CYS A 1 212 ? -6.058 -1.361 -2.140 1.00 98.62 212 CYS A C 1
ATOM 1656 O O . CYS A 1 212 ? -7.205 -1.753 -1.928 1.00 98.62 212 CYS A O 1
ATOM 1658 N N . TYR A 1 213 ? -5.041 -2.178 -2.398 1.00 98.81 213 TYR A N 1
ATOM 1659 C CA . TYR A 1 213 ? -5.118 -3.630 -2.469 1.00 98.81 213 TYR A CA 1
ATOM 1660 C C . TYR A 1 213 ? -4.167 -4.206 -1.424 1.00 98.81 213 TYR A C 1
ATOM 1662 O O . TYR A 1 213 ? -2.946 -4.079 -1.524 1.00 98.81 213 TYR A O 1
ATOM 1670 N N . ALA A 1 214 ? -4.741 -4.811 -0.390 1.00 98.62 214 ALA A N 1
ATOM 1671 C CA . ALA A 1 214 ? -4.014 -5.419 0.708 1.00 98.62 214 ALA A CA 1
ATOM 1672 C C . ALA A 1 214 ? -4.024 -6.948 0.593 1.00 98.62 214 ALA A C 1
ATOM 1674 O O . ALA A 1 214 ? -5.047 -7.542 0.274 1.00 98.62 214 ALA A O 1
ATOM 1675 N N . VAL A 1 215 ? -2.916 -7.598 0.938 1.00 98.50 215 VAL A N 1
ATOM 1676 C CA . VAL A 1 215 ? -2.903 -9.030 1.282 1.00 98.50 215 VAL A CA 1
ATOM 1677 C C . VAL A 1 215 ? -2.598 -9.163 2.764 1.00 98.50 215 VAL A C 1
ATOM 1679 O O . VAL A 1 215 ? -1.643 -8.568 3.264 1.00 98.50 215 VAL A O 1
ATOM 1682 N N . THR A 1 216 ? -3.439 -9.865 3.511 1.00 97.62 216 THR A N 1
ATOM 1683 C CA . THR A 1 216 ? -3.365 -9.870 4.973 1.00 97.62 216 THR A CA 1
ATOM 1684 C C . THR A 1 216 ? -4.011 -11.124 5.555 1.00 97.62 216 THR A C 1
ATOM 1686 O O . THR A 1 216 ? -4.325 -12.062 4.832 1.00 97.62 216 THR A O 1
ATOM 1689 N N . TYR A 1 217 ? -4.172 -11.147 6.872 1.00 95.75 217 TYR A N 1
ATOM 1690 C CA . TYR A 1 217 ? -4.868 -12.203 7.596 1.00 95.75 217 TYR A CA 1
ATOM 1691 C C . TYR A 1 217 ? -6.052 -11.588 8.329 1.00 95.75 217 TYR A C 1
ATOM 1693 O O . TYR A 1 217 ? -5.946 -10.454 8.805 1.00 95.75 217 TYR A O 1
ATOM 1701 N N . PHE A 1 218 ? -7.147 -12.324 8.465 1.00 94.69 218 PHE A N 1
ATOM 1702 C CA . PHE A 1 218 ? -8.283 -11.919 9.285 1.00 94.69 218 PHE A CA 1
ATOM 1703 C C . PHE A 1 218 ? -8.450 -12.843 10.490 1.00 94.69 218 PHE A C 1
ATOM 1705 O O . PHE A 1 218 ? -8.396 -14.065 10.399 1.00 94.69 218 PHE A O 1
ATOM 1712 N N . VAL A 1 219 ? -8.675 -12.242 11.657 1.00 88.62 219 VAL A N 1
ATOM 1713 C CA . VAL A 1 219 ? -8.914 -12.944 12.918 1.00 88.62 219 VAL A CA 1
ATOM 1714 C C . VAL A 1 219 ? -10.245 -12.459 13.471 1.00 88.62 219 VAL A C 1
ATOM 1716 O O . VAL A 1 219 ? -10.419 -11.271 13.726 1.00 88.62 219 VAL A O 1
ATOM 1719 N N . GLN A 1 220 ? -11.196 -13.382 13.649 1.00 85.50 220 GLN A N 1
ATOM 1720 C CA . GLN A 1 220 ? -12.542 -13.079 14.165 1.00 85.50 220 GLN A CA 1
ATOM 1721 C C . GLN A 1 220 ? -13.280 -11.987 13.360 1.00 85.50 220 GLN A C 1
ATOM 1723 O O . GLN A 1 220 ? -13.976 -11.152 13.929 1.00 85.50 220 GLN A O 1
ATOM 1728 N N . GLY A 1 221 ? -13.124 -11.988 12.032 1.00 82.94 221 GLY A N 1
ATOM 1729 C CA . GLY A 1 221 ? -13.792 -11.033 11.137 1.00 82.94 221 GLY A CA 1
ATOM 1730 C C . GLY A 1 221 ? -13.147 -9.644 11.073 1.00 82.94 221 GLY A C 1
ATOM 1731 O O . GLY A 1 221 ? -13.676 -8.764 10.403 1.00 82.94 221 GLY A O 1
ATOM 1732 N N . ALA A 1 222 ? -12.002 -9.439 11.728 1.00 86.00 222 ALA A N 1
ATOM 1733 C CA . ALA A 1 222 ? -11.233 -8.201 11.656 1.00 86.00 222 ALA A CA 1
ATOM 1734 C C . ALA A 1 222 ? -9.837 -8.450 11.082 1.00 86.00 222 ALA A C 1
ATOM 1736 O O . ALA A 1 222 ? -9.248 -9.511 11.287 1.00 86.00 222 ALA A O 1
ATOM 1737 N N . GLN A 1 223 ? -9.284 -7.450 10.396 1.00 88.94 223 GLN A N 1
ATOM 1738 C CA . GLN A 1 223 ? -7.918 -7.522 9.893 1.00 88.94 223 GLN A CA 1
ATOM 1739 C C . GLN A 1 223 ? -6.924 -7.709 11.052 1.00 88.94 223 GLN A C 1
ATOM 1741 O O . GLN A 1 223 ? -7.007 -7.037 12.085 1.00 88.94 223 GLN A O 1
ATOM 1746 N N . ALA A 1 224 ? -5.965 -8.615 10.872 1.00 85.75 224 ALA A N 1
ATOM 1747 C CA . ALA A 1 224 ? -4.985 -8.954 11.887 1.00 85.75 224 ALA A CA 1
ATOM 1748 C C . ALA A 1 224 ? -4.133 -7.729 12.285 1.00 85.75 224 ALA A C 1
ATOM 1750 O O . ALA A 1 224 ? -3.767 -6.904 11.438 1.00 85.75 224 ALA A O 1
ATOM 1751 N N . PRO A 1 225 ? -3.762 -7.599 13.574 1.00 84.81 225 PRO A N 1
ATOM 1752 C CA . PRO A 1 225 ? -2.875 -6.535 14.025 1.00 84.81 225 PRO A CA 1
ATOM 1753 C C . PRO A 1 225 ? -1.528 -6.563 13.288 1.00 84.81 225 PRO A C 1
ATOM 1755 O O . PRO A 1 225 ? -0.828 -7.568 13.292 1.00 84.81 225 PRO A O 1
ATOM 1758 N N . GLY A 1 226 ? -1.118 -5.433 12.713 1.00 90.75 226 GLY A N 1
ATOM 1759 C CA . GLY A 1 226 ? 0.133 -5.332 11.960 1.00 90.75 226 GLY A CA 1
ATOM 1760 C C . GLY A 1 226 ? 0.218 -4.037 11.160 1.00 90.75 226 GLY A C 1
ATOM 1761 O O . GLY A 1 226 ? -0.692 -3.219 11.214 1.00 90.75 226 GLY A O 1
ATOM 1762 N N . GLY A 1 227 ? 1.302 -3.829 10.410 1.00 94.94 227 GLY A N 1
ATOM 1763 C CA . GLY A 1 227 ? 1.481 -2.609 9.606 1.00 94.94 227 GLY A CA 1
ATOM 1764 C C . GLY A 1 227 ? 0.384 -2.400 8.555 1.00 94.94 227 GLY A C 1
ATOM 1765 O O . GLY A 1 227 ? -0.002 -1.262 8.294 1.00 94.94 227 GLY A O 1
ATOM 1766 N N . THR A 1 228 ? -0.163 -3.488 8.006 1.00 96.88 228 THR A N 1
ATOM 1767 C CA . THR A 1 228 ? -1.208 -3.446 6.978 1.00 96.88 228 THR A CA 1
ATOM 1768 C C . THR A 1 228 ? -2.503 -2.827 7.501 1.00 96.88 228 THR A C 1
ATOM 1770 O O . THR A 1 228 ? -3.040 -1.962 6.822 1.00 96.88 228 THR A O 1
ATOM 1773 N N . VAL A 1 229 ? -2.954 -3.162 8.723 1.00 96.81 229 VAL A N 1
ATOM 1774 C CA . VAL A 1 229 ? -4.178 -2.554 9.286 1.00 96.81 229 VAL A CA 1
ATOM 1775 C C . VAL A 1 229 ? -4.021 -1.052 9.544 1.00 96.81 229 VAL A C 1
ATOM 1777 O O . VAL A 1 229 ? -4.974 -0.294 9.399 1.00 96.81 229 VAL A O 1
ATOM 1780 N N . TRP A 1 230 ? -2.809 -0.578 9.860 1.00 97.88 230 TRP A N 1
ATOM 1781 C CA . TRP A 1 230 ? -2.544 0.863 9.952 1.00 97.88 230 TRP A CA 1
ATOM 1782 C C . TRP A 1 230 ? -2.667 1.550 8.590 1.00 97.88 230 TRP A C 1
ATOM 1784 O O . TRP A 1 230 ? -3.267 2.615 8.501 1.00 97.88 230 TRP A O 1
ATOM 1794 N N . ALA A 1 231 ? -2.118 0.942 7.537 1.00 98.06 231 ALA A N 1
ATOM 1795 C CA . ALA A 1 231 ? -2.171 1.489 6.184 1.00 98.06 231 ALA A CA 1
ATOM 1796 C C . ALA A 1 231 ? -3.605 1.523 5.630 1.00 98.06 231 ALA A C 1
ATOM 1798 O O . ALA A 1 231 ? -4.029 2.553 5.115 1.00 98.06 231 ALA A O 1
ATOM 1799 N N . THR A 1 232 ? -4.370 0.437 5.783 1.00 98.12 232 THR A N 1
ATOM 1800 C CA . THR A 1 232 ? -5.775 0.372 5.345 1.00 98.12 232 THR A CA 1
ATOM 1801 C C . THR A 1 232 ? -6.656 1.351 6.122 1.00 98.12 232 THR A C 1
ATOM 1803 O O . THR A 1 232 ? -7.471 2.036 5.512 1.00 98.12 232 THR A O 1
ATOM 1806 N N . THR A 1 233 ? -6.427 1.508 7.432 1.00 97.38 233 THR A N 1
ATOM 1807 C CA . THR A 1 233 ? -7.125 2.517 8.251 1.00 97.38 233 THR A CA 1
ATOM 1808 C C . THR A 1 233 ? -6.789 3.941 7.809 1.00 97.38 233 THR A C 1
ATOM 1810 O O . THR A 1 233 ? -7.681 4.775 7.690 1.00 97.38 233 THR A O 1
ATOM 1813 N N . MET A 1 234 ? -5.512 4.243 7.542 1.00 96.94 234 MET A N 1
ATOM 1814 C CA . MET A 1 234 ? -5.133 5.557 7.011 1.00 96.94 234 MET A CA 1
ATOM 1815 C C . MET A 1 234 ? -5.778 5.804 5.647 1.00 96.94 234 MET A C 1
ATOM 1817 O O . MET A 1 234 ? -6.305 6.887 5.429 1.00 96.94 234 MET A O 1
ATOM 1821 N N . PHE A 1 235 ? -5.805 4.808 4.756 1.00 96.38 235 PHE A N 1
ATOM 1822 C CA . PHE A 1 235 ? -6.487 4.931 3.467 1.00 96.38 235 PHE A CA 1
ATOM 1823 C C . PHE A 1 235 ? -7.970 5.281 3.645 1.00 96.38 235 PHE A C 1
ATOM 1825 O O . PHE A 1 235 ? -8.433 6.249 3.051 1.00 96.38 235 PHE A O 1
ATOM 1832 N N . SER A 1 236 ? -8.704 4.550 4.493 1.00 95.62 236 SER A N 1
ATOM 1833 C CA . SER A 1 236 ? -10.136 4.807 4.703 1.00 95.62 236 SER A CA 1
ATOM 1834 C C . SER A 1 236 ? -10.418 6.164 5.351 1.00 95.62 236 SER A C 1
ATOM 1836 O O . SER A 1 236 ? -11.496 6.711 5.172 1.00 95.62 236 SER A O 1
ATOM 1838 N N . GLN A 1 237 ? -9.475 6.704 6.128 1.00 92.56 237 GLN A N 1
ATOM 1839 C CA . GLN A 1 237 ? -9.615 8.014 6.773 1.00 92.56 237 GLN A CA 1
ATOM 1840 C C . GLN A 1 237 ? -9.232 9.177 5.856 1.00 92.56 237 GLN A C 1
ATOM 1842 O O . GLN A 1 237 ? -9.860 10.226 5.927 1.00 92.56 237 GLN A O 1
ATOM 1847 N N . LEU A 1 238 ? -8.208 8.999 5.018 1.00 84.56 238 LEU A N 1
ATOM 1848 C CA . LEU A 1 238 ? -7.783 9.998 4.033 1.00 84.56 238 LEU A CA 1
ATOM 1849 C C . LEU A 1 238 ? -8.766 10.079 2.860 1.00 84.56 238 LEU A C 1
ATOM 1851 O O . LEU A 1 238 ? -8.943 11.146 2.284 1.00 84.56 238 LEU A O 1
ATOM 1855 N N . HIS A 1 239 ? -9.431 8.964 2.542 1.00 87.19 239 HIS A N 1
ATOM 1856 C CA . HIS A 1 239 ? -10.366 8.849 1.425 1.00 87.19 239 HIS A CA 1
ATOM 1857 C C . HIS A 1 239 ? -11.731 8.296 1.884 1.00 87.19 239 HIS A C 1
ATOM 1859 O O . HIS A 1 239 ? -12.119 7.212 1.446 1.00 87.19 239 HIS A O 1
ATOM 1865 N N . PRO A 1 240 ? -12.483 8.998 2.756 1.00 84.06 240 PRO A N 1
ATOM 1866 C CA . PRO A 1 240 ? -13.695 8.463 3.397 1.00 84.06 240 PRO A CA 1
ATOM 1867 C C . PRO A 1 240 ? -14.807 8.078 2.412 1.00 84.06 240 PRO A C 1
ATOM 1869 O O . PRO A 1 240 ? -15.503 7.086 2.617 1.00 84.06 240 PRO A O 1
ATOM 1872 N N . GLU A 1 241 ? -14.933 8.807 1.302 1.00 85.94 241 GLU A N 1
ATOM 1873 C CA . GLU A 1 241 ? -15.909 8.513 0.243 1.00 85.94 241 GLU A CA 1
ATOM 1874 C C . GLU A 1 241 ? -15.421 7.431 -0.742 1.00 85.94 241 GLU A C 1
ATOM 1876 O O . GLU A 1 241 ? -16.169 6.963 -1.606 1.00 85.94 241 GLU A O 1
ATOM 1881 N N . ASN A 1 242 ? -14.159 7.001 -0.633 1.00 84.38 242 ASN A N 1
ATOM 1882 C CA . ASN A 1 242 ? -13.555 6.040 -1.543 1.00 84.38 242 ASN A CA 1
ATOM 1883 C C . ASN A 1 242 ? -13.632 4.611 -0.995 1.00 84.38 242 ASN A C 1
ATOM 1885 O O . ASN A 1 242 ? -12.863 4.191 -0.133 1.00 84.38 242 ASN A O 1
ATOM 1889 N N . ARG A 1 243 ? -14.510 3.810 -1.596 1.00 91.25 243 ARG A N 1
ATOM 1890 C CA . ARG A 1 243 ? -14.684 2.390 -1.249 1.00 91.25 243 ARG A CA 1
ATOM 1891 C C . ARG A 1 243 ? -13.743 1.445 -1.999 1.00 91.25 243 ARG A C 1
ATOM 1893 O O . ARG A 1 243 ? -13.918 0.231 -1.935 1.00 91.25 243 ARG A O 1
ATOM 1900 N N . LYS A 1 244 ? -12.756 1.955 -2.744 1.00 97.81 244 LYS A N 1
ATOM 1901 C CA . LYS A 1 244 ? -11.772 1.134 -3.474 1.00 97.81 244 LYS A CA 1
ATOM 1902 C C . LYS A 1 244 ? -10.655 0.651 -2.547 1.00 97.81 244 LYS A C 1
ATOM 1904 O O . LYS A 1 244 ? -9.476 0.864 -2.817 1.00 97.81 244 LYS A O 1
ATOM 1909 N N . LEU A 1 245 ? -11.043 0.022 -1.446 1.00 98.50 245 LEU A N 1
ATOM 1910 C CA . LEU A 1 245 ? -10.154 -0.611 -0.488 1.00 98.50 245 LEU A CA 1
ATOM 1911 C C . LEU A 1 245 ? -10.504 -2.096 -0.441 1.00 98.50 245 LEU A C 1
ATOM 1913 O O . LEU A 1 245 ? -11.601 -2.473 -0.033 1.00 98.50 245 LEU A O 1
ATOM 1917 N N . TYR A 1 246 ? -9.565 -2.921 -0.883 1.00 98.75 246 TYR A N 1
ATOM 1918 C CA . TYR A 1 246 ? -9.730 -4.357 -1.039 1.00 98.75 246 TYR A CA 1
ATOM 1919 C C . TYR A 1 246 ? -8.685 -5.093 -0.209 1.00 98.75 246 TYR A C 1
ATOM 1921 O O . TYR A 1 246 ? -7.542 -4.645 -0.108 1.00 98.75 246 TYR A O 1
ATOM 1929 N N . ALA A 1 247 ? -9.061 -6.231 0.365 1.00 98.56 247 ALA A N 1
ATOM 1930 C CA . ALA A 1 247 ? -8.156 -7.084 1.119 1.00 98.56 247 ALA A CA 1
ATOM 1931 C C . ALA A 1 247 ? -8.350 -8.551 0.737 1.00 98.56 247 ALA A C 1
ATOM 1933 O O . ALA A 1 247 ? -9.476 -9.033 0.701 1.00 98.56 247 ALA A O 1
ATOM 1934 N N . PHE A 1 248 ? -7.258 -9.261 0.477 1.00 98.56 248 PHE A N 1
ATOM 1935 C CA . PHE A 1 248 ? -7.254 -10.715 0.393 1.00 98.56 248 PHE A CA 1
ATOM 1936 C C . PHE A 1 248 ? -6.922 -11.292 1.766 1.00 98.56 248 PHE A C 1
ATOM 1938 O O . PHE A 1 248 ? -5.894 -10.929 2.353 1.00 98.56 248 PHE A O 1
ATOM 1945 N N . ASP A 1 249 ? -7.785 -12.167 2.272 1.00 98.00 249 ASP A N 1
ATOM 1946 C CA . ASP A 1 249 ? -7.540 -12.919 3.496 1.00 98.00 249 ASP A CA 1
ATOM 1947 C C . ASP A 1 249 ? -6.849 -14.243 3.174 1.00 98.00 249 ASP A C 1
ATOM 1949 O O . ASP A 1 249 ? -7.477 -15.176 2.681 1.00 98.00 249 ASP A O 1
ATOM 1953 N N . GLN A 1 250 ? -5.567 -14.343 3.513 1.00 96.31 250 GLN A N 1
ATOM 1954 C CA . GLN A 1 250 ? -4.782 -15.564 3.321 1.00 96.31 250 GLN A CA 1
ATOM 1955 C C . GLN A 1 250 ? -5.270 -16.731 4.193 1.00 96.31 250 GLN A C 1
ATOM 1957 O O . GLN A 1 250 ? -4.970 -17.876 3.889 1.00 96.31 250 GLN A O 1
ATOM 1962 N N . CYS A 1 251 ? -6.028 -16.480 5.272 1.00 94.12 251 CYS A N 1
ATOM 1963 C CA . CYS A 1 251 ? -6.563 -17.565 6.101 1.00 94.12 251 CYS A CA 1
ATOM 1964 C C . CYS A 1 251 ? -7.730 -18.309 5.443 1.00 94.12 251 CYS A C 1
ATOM 1966 O O . CYS A 1 251 ? -7.964 -19.477 5.758 1.00 94.12 251 CYS A O 1
ATOM 1968 N N . THR A 1 252 ? -8.511 -17.620 4.611 1.00 96.00 252 THR A N 1
ATOM 1969 C CA . THR A 1 252 ? -9.758 -18.155 4.043 1.00 96.00 252 THR A CA 1
ATOM 1970 C C . THR A 1 252 ? -9.799 -18.116 2.519 1.00 96.00 252 THR A C 1
ATOM 1972 O O . THR A 1 252 ? -10.761 -18.603 1.931 1.00 96.00 252 THR A O 1
ATOM 1975 N N . ASP A 1 253 ? -8.747 -17.596 1.887 1.00 97.31 253 ASP A N 1
ATOM 1976 C CA . ASP A 1 253 ? -8.570 -17.473 0.442 1.00 97.31 253 ASP A CA 1
ATOM 1977 C C . ASP A 1 253 ? -9.691 -16.691 -0.260 1.00 97.31 253 ASP A C 1
ATOM 1979 O O . ASP A 1 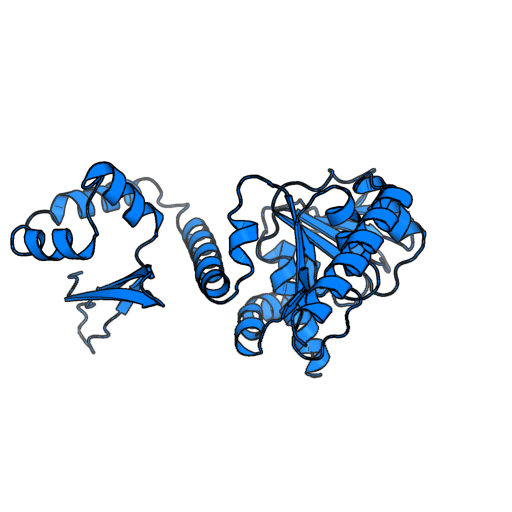253 ? -10.125 -17.028 -1.365 1.00 97.31 253 ASP A O 1
ATOM 1983 N N . VAL A 1 254 ? -10.160 -15.615 0.379 1.00 97.62 254 VAL A N 1
ATOM 1984 C CA . VAL A 1 254 ? -11.236 -14.762 -0.144 1.00 97.62 254 VAL A CA 1
ATOM 1985 C C . VAL A 1 254 ? -10.813 -13.310 -0.309 1.00 97.62 254 VAL A C 1
ATOM 1987 O O . VAL A 1 254 ? -9.969 -12.792 0.425 1.00 97.62 254 VAL A O 1
ATOM 1990 N N . TRP A 1 255 ? -11.455 -12.631 -1.259 1.00 98.56 255 TRP A N 1
ATOM 1991 C CA . TRP A 1 255 ? -11.376 -11.184 -1.398 1.00 98.56 255 TRP A CA 1
ATOM 1992 C C . TRP A 1 255 ? -12.494 -10.497 -0.622 1.00 98.56 255 TRP A C 1
ATOM 1994 O O . TRP A 1 255 ? -13.645 -10.929 -0.605 1.00 98.56 255 TRP A O 1
ATOM 2004 N N . LEU A 1 256 ? -12.138 -9.379 -0.009 1.00 98.31 256 LEU A N 1
ATOM 2005 C CA . LEU A 1 256 ? -13.019 -8.533 0.770 1.00 98.31 256 LEU A CA 1
ATOM 2006 C C . LEU A 1 256 ? -12.931 -7.095 0.256 1.00 98.31 256 LEU A C 1
ATOM 2008 O O . LEU A 1 256 ? -11.852 -6.636 -0.124 1.00 98.31 256 LEU A O 1
ATOM 2012 N N . GLN A 1 257 ? -14.042 -6.365 0.289 1.00 98.19 257 GLN A N 1
ATOM 2013 C CA . GLN A 1 257 ? -14.094 -4.928 0.027 1.00 98.19 257 GLN A CA 1
ATOM 2014 C C . GLN A 1 257 ? -14.555 -4.179 1.274 1.00 98.19 257 GLN A C 1
ATOM 2016 O O . GLN A 1 257 ? -15.532 -4.557 1.913 1.00 98.19 257 GLN A O 1
ATOM 2021 N N . TRP A 1 258 ? -13.876 -3.087 1.605 1.00 97.12 258 TRP A N 1
ATOM 2022 C CA . TRP A 1 258 ? -14.314 -2.194 2.668 1.00 97.12 258 TRP A CA 1
ATOM 2023 C C . TRP A 1 258 ? -15.510 -1.355 2.212 1.00 97.12 258 TRP A C 1
ATOM 2025 O O . TRP A 1 258 ? -15.436 -0.645 1.205 1.00 97.12 258 TRP A O 1
ATOM 2035 N N . ASN A 1 259 ? -16.602 -1.390 2.974 1.00 94.19 259 ASN A N 1
ATOM 2036 C CA . ASN A 1 259 ? -17.819 -0.631 2.665 1.00 94.19 259 ASN A CA 1
ATOM 2037 C C . ASN A 1 259 ? -17.959 0.687 3.448 1.00 94.19 259 ASN A C 1
ATOM 2039 O O . ASN A 1 259 ? -18.922 1.422 3.220 1.00 94.19 259 ASN A O 1
ATOM 2043 N N . GLY A 1 260 ? -17.002 0.993 4.330 1.00 91.94 260 GLY A N 1
ATOM 2044 C CA . GLY A 1 260 ? -17.033 2.136 5.251 1.00 91.94 260 GLY A CA 1
ATOM 2045 C C . GLY A 1 260 ? -17.137 1.726 6.723 1.00 91.94 260 GLY A C 1
ATOM 2046 O O . GLY A 1 260 ? -16.678 2.461 7.593 1.00 91.94 260 GLY A O 1
ATOM 2047 N N . GLU A 1 261 ? -17.687 0.543 6.994 1.00 90.94 261 GLU A N 1
ATOM 2048 C CA . GLU A 1 261 ? -17.945 0.035 8.348 1.00 90.94 261 GLU A CA 1
ATOM 2049 C C . GLU A 1 261 ? -17.411 -1.387 8.554 1.00 90.94 261 GLU A C 1
ATOM 2051 O O . GLU A 1 261 ? -16.924 -1.734 9.631 1.00 90.94 261 GLU A O 1
ATOM 2056 N N . SER A 1 262 ? -17.497 -2.220 7.521 1.00 92.75 262 SER A N 1
ATOM 2057 C CA . SER A 1 262 ? -17.131 -3.631 7.553 1.00 92.75 262 SER A CA 1
ATOM 2058 C C . SER A 1 262 ? -16.549 -4.093 6.214 1.00 92.75 262 SER A C 1
ATOM 2060 O O . SER A 1 262 ? -16.478 -3.346 5.233 1.00 92.75 262 SER A O 1
ATOM 2062 N N . TRP A 1 263 ? -16.076 -5.336 6.212 1.00 96.12 263 TRP A N 1
ATOM 2063 C CA . TRP A 1 263 ? -15.515 -6.010 5.051 1.00 96.12 263 TRP A CA 1
ATOM 2064 C C . TRP A 1 263 ? -16.570 -6.922 4.421 1.00 96.12 263 TRP A C 1
ATOM 2066 O O . TRP A 1 263 ? -16.967 -7.916 5.028 1.00 96.12 263 TRP A O 1
ATOM 2076 N N . ASP A 1 264 ? -16.999 -6.592 3.206 1.00 96.56 264 ASP A N 1
ATOM 2077 C CA . ASP A 1 264 ? -17.939 -7.391 2.421 1.00 96.56 264 ASP A CA 1
ATOM 2078 C C . ASP A 1 264 ? -17.191 -8.419 1.573 1.00 96.56 264 ASP A C 1
ATOM 2080 O O . ASP A 1 264 ? -16.193 -8.094 0.929 1.00 96.56 264 ASP A O 1
ATOM 2084 N N . LEU A 1 265 ? -17.696 -9.654 1.536 1.00 98.00 265 LEU A N 1
ATOM 2085 C CA . LEU A 1 265 ? -17.181 -10.702 0.656 1.00 98.00 265 LEU A CA 1
ATOM 2086 C C . LEU A 1 265 ? -17.440 -10.343 -0.810 1.00 98.00 265 LEU A C 1
ATOM 2088 O O . LEU A 1 265 ? -18.576 -10.062 -1.193 1.00 98.00 265 LEU A O 1
ATOM 2092 N N . ILE A 1 266 ? -16.393 -10.410 -1.630 1.00 98.12 266 ILE A N 1
ATOM 2093 C CA . ILE A 1 266 ? -16.471 -10.212 -3.077 1.00 98.12 266 ILE A CA 1
ATOM 2094 C C . ILE A 1 266 ? -15.754 -11.351 -3.806 1.00 98.12 266 ILE A C 1
ATOM 2096 O O . ILE A 1 266 ? -14.809 -11.939 -3.284 1.00 98.12 266 ILE A O 1
ATOM 2100 N N . ASP A 1 267 ? -16.165 -11.638 -5.040 1.00 96.12 267 ASP A N 1
ATOM 2101 C CA . ASP A 1 267 ? -15.513 -12.681 -5.842 1.00 96.12 267 ASP A CA 1
ATOM 2102 C C . ASP A 1 267 ? -14.086 -12.275 -6.240 1.00 96.12 267 ASP A C 1
ATOM 2104 O O . ASP A 1 267 ? -13.142 -13.065 -6.158 1.00 96.12 267 ASP A O 1
ATOM 2108 N N . MET A 1 268 ? -13.925 -11.032 -6.706 1.00 95.88 268 MET A N 1
ATOM 2109 C CA . MET A 1 268 ? -12.650 -10.488 -7.160 1.00 95.88 268 MET A CA 1
ATOM 2110 C C . MET A 1 268 ? -12.714 -8.957 -7.243 1.00 95.88 268 MET A C 1
ATOM 2112 O O . MET A 1 268 ? -13.718 -8.425 -7.728 1.00 95.88 268 MET A O 1
ATOM 2116 N N . PRO A 1 269 ? -11.670 -8.227 -6.816 1.00 97.88 269 PRO A N 1
ATOM 2117 C CA . PRO A 1 269 ? -11.637 -6.783 -6.977 1.00 97.88 269 PRO A CA 1
ATOM 2118 C C . PRO A 1 269 ? -11.358 -6.392 -8.443 1.00 97.88 269 PRO A C 1
ATOM 2120 O O . PRO A 1 269 ? -10.852 -7.205 -9.223 1.00 97.88 269 PRO A O 1
ATOM 2123 N N . PRO A 1 270 ? -11.652 -5.143 -8.845 1.00 96.56 270 PRO A N 1
ATOM 2124 C CA . PRO A 1 270 ? -11.232 -4.622 -10.141 1.00 96.56 270 PRO A CA 1
ATOM 2125 C C . PRO A 1 270 ? -9.708 -4.672 -10.296 1.00 96.56 270 PRO A C 1
ATOM 2127 O O . PRO A 1 270 ? -8.974 -4.482 -9.327 1.00 96.56 270 PRO A O 1
ATOM 2130 N N . ARG A 1 271 ? -9.220 -4.880 -11.524 1.00 95.75 271 ARG A N 1
ATOM 2131 C CA . ARG A 1 271 ? -7.780 -4.805 -11.801 1.00 95.75 271 ARG A CA 1
ATOM 2132 C C . ARG A 1 271 ? -7.264 -3.385 -11.505 1.00 95.75 271 ARG A C 1
ATOM 2134 O O . ARG A 1 271 ? -7.928 -2.427 -11.910 1.00 95.75 271 ARG A O 1
ATOM 2141 N N . PRO A 1 272 ? -6.100 -3.225 -10.847 1.00 95.31 272 PRO A N 1
ATOM 2142 C CA . PRO A 1 272 ? -5.573 -1.903 -10.533 1.00 95.31 272 PRO A CA 1
ATOM 2143 C C . PRO A 1 272 ? -5.274 -1.058 -11.781 1.00 95.31 272 PRO A C 1
ATOM 2145 O O . PRO A 1 272 ? -4.695 -1.548 -12.750 1.00 95.31 272 PRO A O 1
ATOM 2148 N N . THR A 1 273 ? -5.643 0.223 -11.730 1.00 88.75 273 THR A N 1
ATOM 2149 C CA . THR A 1 273 ? -5.397 1.249 -12.761 1.00 88.75 273 THR A CA 1
ATOM 2150 C C . THR A 1 273 ? -5.161 2.601 -12.091 1.00 88.75 273 THR A C 1
ATOM 2152 O O . THR A 1 273 ? -5.660 2.811 -10.983 1.00 88.75 273 THR A O 1
ATOM 2155 N N . GLY A 1 274 ? -4.503 3.541 -12.768 1.00 87.44 274 GLY A N 1
ATOM 2156 C CA . GLY A 1 274 ? -4.192 4.850 -12.194 1.00 87.44 274 GLY A CA 1
ATOM 2157 C C . GLY A 1 274 ? -3.077 4.755 -11.154 1.00 87.44 274 GLY A C 1
ATOM 2158 O O . GLY A 1 274 ? -2.195 3.902 -11.241 1.00 87.44 274 GLY A O 1
ATOM 2159 N N . VAL A 1 275 ? -3.141 5.595 -10.124 1.00 87.25 275 VAL A N 1
ATOM 2160 C CA . VAL A 1 275 ? -2.240 5.501 -8.965 1.00 87.25 275 VAL A CA 1
ATOM 2161 C C . VAL A 1 275 ? -2.899 4.621 -7.911 1.00 87.25 275 VAL A C 1
ATOM 2163 O O . VAL A 1 275 ? -3.988 4.942 -7.438 1.00 87.25 275 VAL A O 1
ATOM 2166 N N . TRP A 1 276 ? -2.278 3.509 -7.533 1.00 96.56 276 TRP A N 1
ATOM 2167 C CA . TRP A 1 276 ? -2.874 2.540 -6.612 1.00 96.56 276 TRP A CA 1
ATOM 2168 C C . TRP A 1 276 ? -1.858 2.006 -5.608 1.00 96.56 276 TRP A C 1
ATOM 2170 O O . TRP A 1 276 ? -0.667 1.948 -5.893 1.00 96.56 276 TRP A O 1
ATOM 2180 N N . ALA A 1 277 ? -2.338 1.592 -4.434 1.00 98.44 277 ALA A N 1
ATOM 2181 C CA . ALA A 1 277 ? -1.512 1.009 -3.389 1.00 98.44 277 ALA A CA 1
ATOM 2182 C C . ALA A 1 277 ? -1.525 -0.519 -3.462 1.00 98.44 277 ALA A C 1
ATOM 2184 O O . ALA A 1 277 ? -2.597 -1.122 -3.378 1.00 98.44 277 ALA A O 1
ATOM 2185 N N . GLY A 1 278 ? -0.350 -1.135 -3.556 1.00 98.69 278 GLY A N 1
ATOM 2186 C CA . GLY A 1 278 ? -0.153 -2.570 -3.352 1.00 98.69 278 GLY A CA 1
ATOM 2187 C C . GLY A 1 278 ? 0.562 -2.790 -2.027 1.00 98.69 278 GLY A C 1
ATOM 2188 O O . GLY A 1 278 ? 1.727 -2.420 -1.889 1.00 98.69 278 GLY A O 1
ATOM 2189 N N . ILE A 1 279 ? -0.134 -3.336 -1.031 1.00 98.56 279 ILE A N 1
ATOM 2190 C CA . ILE A 1 279 ? 0.394 -3.469 0.334 1.00 98.56 279 ILE A CA 1
ATOM 2191 C C . ILE A 1 279 ? 0.128 -4.865 0.898 1.00 98.56 279 ILE A C 1
ATOM 2193 O O . ILE A 1 279 ? -0.736 -5.596 0.405 1.00 98.56 279 ILE A O 1
ATOM 2197 N N . GLY A 1 280 ? 0.792 -5.238 1.990 1.00 97.50 280 GLY A N 1
ATOM 2198 C CA . GLY A 1 280 ? 0.332 -6.413 2.726 1.00 97.50 280 GLY A CA 1
ATOM 2199 C C . GLY A 1 280 ? 1.263 -6.988 3.778 1.00 97.50 280 GLY A C 1
ATOM 2200 O O . GLY A 1 280 ? 2.087 -6.294 4.373 1.00 97.50 280 GLY A O 1
ATOM 2201 N N . ALA A 1 281 ? 1.039 -8.269 4.054 1.00 95.50 281 ALA A N 1
ATOM 2202 C CA . ALA A 1 281 ? 1.765 -9.058 5.028 1.00 95.50 281 ALA A CA 1
ATOM 2203 C C . ALA A 1 281 ? 3.198 -9.349 4.570 1.00 95.50 281 ALA A C 1
ATOM 2205 O O . ALA A 1 281 ? 3.469 -9.560 3.387 1.00 95.50 281 ALA A O 1
ATOM 2206 N N . ARG A 1 282 ? 4.111 -9.410 5.548 1.00 94.25 282 ARG A N 1
ATOM 2207 C CA . ARG A 1 282 ? 5.487 -9.863 5.306 1.00 94.25 282 ARG A CA 1
ATOM 2208 C C . ARG A 1 282 ? 5.574 -11.362 5.069 1.00 94.25 282 ARG A C 1
ATOM 2210 O O . ARG A 1 282 ? 6.354 -11.829 4.251 1.00 94.25 282 ARG A O 1
ATOM 2217 N N . GLU A 1 283 ? 4.770 -12.097 5.823 1.00 94.56 283 GLU A N 1
ATOM 2218 C CA . GLU A 1 283 ? 4.550 -13.521 5.628 1.00 94.56 283 GLU A CA 1
ATOM 2219 C C . GLU A 1 283 ? 3.477 -13.645 4.549 1.00 94.56 283 GLU A C 1
ATOM 2221 O O . GLU A 1 283 ? 2.290 -13.460 4.826 1.00 94.56 283 GLU A O 1
ATOM 2226 N N . LEU A 1 284 ? 3.927 -13.837 3.312 1.00 96.50 284 LEU A N 1
ATOM 2227 C CA . LEU A 1 284 ? 3.075 -14.032 2.148 1.00 96.50 284 LEU A CA 1
ATOM 2228 C C . LEU A 1 284 ? 3.021 -15.530 1.829 1.00 96.50 284 LEU A C 1
ATOM 2230 O O . LEU A 1 284 ? 4.051 -16.147 1.557 1.00 96.50 284 LEU A O 1
ATOM 2234 N N . GLU A 1 285 ? 1.827 -16.104 1.893 1.00 97.44 285 GLU A N 1
ATOM 2235 C CA . GLU A 1 285 ? 1.556 -17.500 1.563 1.00 97.44 285 GLU A CA 1
ATOM 2236 C C . GLU A 1 285 ? 1.360 -17.689 0.055 1.00 97.44 285 GLU A C 1
ATOM 2238 O O . GLU A 1 285 ? 1.150 -16.732 -0.695 1.00 97.44 285 GLU A O 1
ATOM 2243 N N . GLN A 1 286 ? 1.383 -18.947 -0.398 1.00 97.19 286 GLN A N 1
ATOM 2244 C CA . GLN A 1 286 ? 1.178 -19.261 -1.812 1.00 97.19 286 GLN A CA 1
ATOM 2245 C C . GLN A 1 286 ? -0.180 -18.760 -2.323 1.00 97.19 286 GLN A C 1
ATOM 2247 O O . GLN A 1 286 ? -0.243 -18.235 -3.430 1.00 97.19 286 GLN A O 1
ATOM 2252 N N . SER A 1 287 ? -1.246 -18.843 -1.518 1.00 97.12 287 SER A N 1
ATOM 2253 C CA . SER A 1 287 ? -2.557 -18.320 -1.916 1.00 97.12 287 SER A CA 1
ATOM 2254 C C . SER A 1 287 ? -2.552 -16.801 -2.091 1.00 97.12 287 SER A C 1
ATOM 2256 O O . SER A 1 287 ? -3.164 -16.291 -3.027 1.00 97.12 287 SER A O 1
ATOM 2258 N N . GLY A 1 288 ? -1.802 -16.074 -1.257 1.00 97.81 288 GLY A N 1
ATOM 2259 C CA . GLY A 1 288 ? -1.574 -14.639 -1.407 1.00 97.81 288 GLY A CA 1
ATOM 2260 C C . GLY A 1 288 ? -0.809 -14.296 -2.687 1.00 97.81 288 GLY A C 1
ATOM 2261 O O . GLY A 1 288 ? -1.218 -13.391 -3.416 1.00 97.81 288 GLY A O 1
ATOM 2262 N N . ILE A 1 289 ? 0.256 -15.044 -2.999 1.00 97.50 289 ILE A N 1
ATOM 2263 C CA . ILE A 1 289 ? 1.004 -14.914 -4.263 1.00 97.50 289 ILE A CA 1
ATOM 2264 C C . ILE A 1 289 ? 0.064 -15.136 -5.453 1.00 97.50 289 ILE A C 1
ATOM 2266 O O . ILE A 1 289 ? -0.007 -14.308 -6.362 1.00 97.50 289 ILE A O 1
ATOM 2270 N N . ASP A 1 290 ? -0.694 -16.230 -5.432 1.00 97.12 290 ASP A N 1
ATOM 2271 C CA . ASP A 1 290 ? -1.608 -16.595 -6.510 1.00 97.12 290 ASP A CA 1
ATOM 2272 C C . ASP A 1 290 ? -2.724 -15.555 -6.671 1.00 97.12 290 ASP A C 1
ATOM 2274 O O . ASP A 1 290 ? -3.077 -15.201 -7.796 1.00 97.12 290 ASP A O 1
ATOM 2278 N N . ALA A 1 291 ? -3.245 -15.006 -5.570 1.00 98.12 291 ALA A N 1
ATOM 2279 C CA . ALA A 1 291 ? -4.253 -13.951 -5.587 1.00 98.12 291 ALA A CA 1
ATOM 2280 C C . ALA A 1 291 ? -3.731 -12.657 -6.226 1.00 98.12 291 ALA A C 1
ATOM 2282 O O . ALA A 1 291 ? -4.414 -12.096 -7.091 1.00 98.12 291 ALA A O 1
ATOM 2283 N N . ILE A 1 292 ? -2.520 -12.214 -5.858 1.00 98.44 292 ILE A N 1
ATOM 2284 C CA . ILE A 1 292 ? -1.854 -11.055 -6.475 1.00 98.44 292 ILE A CA 1
ATOM 2285 C C . ILE A 1 292 ? -1.675 -11.303 -7.972 1.00 98.44 292 ILE A C 1
ATOM 2287 O O . ILE A 1 292 ? -2.122 -10.502 -8.798 1.00 98.44 292 ILE A O 1
ATOM 2291 N N . ARG A 1 293 ? -1.074 -12.442 -8.334 1.00 97.38 293 ARG A N 1
ATOM 2292 C CA . ARG A 1 293 ? -0.749 -12.761 -9.728 1.00 97.38 293 ARG A CA 1
ATOM 2293 C C . ARG A 1 293 ? -1.979 -12.860 -10.607 1.00 97.38 293 ARG A C 1
ATOM 2295 O O . ARG A 1 293 ? -2.022 -12.284 -11.694 1.00 97.38 293 ARG A O 1
ATOM 2302 N N . LYS A 1 294 ? -3.009 -13.543 -10.108 1.00 96.62 294 LYS A N 1
ATOM 2303 C CA . LYS A 1 294 ? -4.289 -13.706 -10.794 1.00 96.62 294 LYS A CA 1
ATOM 2304 C C . LYS A 1 294 ? -4.982 -12.361 -11.006 1.00 96.62 294 LYS A C 1
ATOM 2306 O O . LYS A 1 294 ? -5.492 -12.130 -12.098 1.00 96.62 294 LYS A O 1
ATOM 2311 N N . LEU A 1 295 ? -4.988 -11.476 -10.004 1.00 97.69 295 LEU A N 1
ATOM 2312 C CA . LEU A 1 295 ? -5.577 -10.139 -10.140 1.00 97.69 295 LEU A CA 1
ATOM 2313 C C . LEU A 1 295 ? -4.818 -9.284 -11.164 1.00 97.69 295 LEU A C 1
ATOM 2315 O O . LEU A 1 295 ? -5.427 -8.606 -11.993 1.00 97.69 295 LEU A O 1
ATOM 2319 N N . MET A 1 296 ? -3.488 -9.332 -11.116 1.00 95.81 296 MET A N 1
ATOM 2320 C CA . MET A 1 296 ? -2.619 -8.557 -11.999 1.00 95.81 296 MET A CA 1
ATOM 2321 C C . MET A 1 296 ? -2.527 -9.142 -13.411 1.00 95.81 296 MET A C 1
ATOM 2323 O O . MET A 1 296 ? -2.128 -8.437 -14.333 1.00 95.81 296 MET A O 1
ATOM 2327 N N . GLY A 1 297 ? -2.911 -10.404 -13.616 1.00 93.50 297 GLY A N 1
ATOM 2328 C CA . GLY A 1 297 ? -2.775 -11.089 -14.901 1.00 93.50 297 GLY A CA 1
ATOM 2329 C C . GLY A 1 297 ? -1.317 -11.223 -15.359 1.00 93.50 297 GLY A C 1
ATOM 2330 O O . GLY A 1 297 ? -1.068 -11.179 -16.562 1.00 93.50 297 GLY A O 1
ATOM 2331 N N . CYS A 1 298 ? -0.380 -11.327 -14.411 1.00 88.88 298 CYS A N 1
ATOM 2332 C CA . CYS A 1 298 ? 1.046 -11.600 -14.629 1.00 88.88 298 CYS A CA 1
ATOM 2333 C C . CYS A 1 298 ? 1.295 -13.116 -14.545 1.00 88.88 298 CYS A C 1
ATOM 2335 O O . CYS A 1 298 ? 0.675 -13.829 -13.752 1.00 88.88 298 CYS A O 1
ATOM 2337 N N . THR A 1 299 ? 2.224 -13.615 -15.356 1.00 86.12 299 THR A N 1
ATOM 2338 C CA . THR A 1 299 ? 2.734 -14.993 -15.289 1.00 86.12 299 THR A CA 1
ATOM 2339 C C . THR A 1 299 ? 4.092 -15.033 -14.593 1.00 86.12 299 THR A C 1
ATOM 2341 O O . THR A 1 299 ? 4.794 -14.026 -14.520 1.00 86.12 299 THR A O 1
ATOM 2344 N N . ALA A 1 300 ? 4.485 -16.209 -14.094 1.00 82.06 300 ALA A N 1
ATOM 2345 C CA . ALA A 1 300 ? 5.801 -16.389 -13.479 1.00 82.06 300 ALA A CA 1
ATOM 2346 C C . ALA A 1 300 ? 6.950 -16.068 -14.454 1.00 82.06 300 ALA A C 1
ATOM 2348 O O . ALA A 1 300 ? 7.951 -15.493 -14.036 1.00 82.06 300 ALA A O 1
ATOM 2349 N N . ASP A 1 301 ? 6.776 -16.379 -15.741 1.00 82.94 301 ASP A N 1
ATOM 2350 C CA . ASP A 1 301 ? 7.776 -16.109 -16.777 1.00 82.94 301 ASP A CA 1
ATOM 2351 C C . ASP A 1 301 ? 7.970 -14.599 -16.990 1.00 82.94 301 ASP A C 1
ATOM 2353 O O . ASP A 1 301 ? 9.103 -14.127 -16.998 1.00 82.94 301 ASP A O 1
ATOM 2357 N N . GLN A 1 302 ? 6.881 -13.821 -17.050 1.00 82.56 302 GLN A N 1
ATOM 2358 C CA . GLN A 1 302 ? 6.951 -12.356 -17.174 1.00 82.56 302 GLN A CA 1
ATOM 2359 C C . GLN A 1 302 ? 7.657 -11.701 -15.980 1.00 82.56 302 GLN A C 1
ATOM 2361 O O . GLN A 1 302 ? 8.425 -10.758 -16.151 1.00 82.56 302 GLN A O 1
ATOM 2366 N N . ILE A 1 303 ? 7.412 -12.203 -14.765 1.00 81.50 303 ILE A N 1
ATOM 2367 C CA . ILE A 1 303 ? 8.090 -11.712 -13.559 1.00 81.50 303 ILE A CA 1
ATOM 2368 C C . ILE A 1 303 ? 9.586 -12.040 -13.626 1.00 81.50 303 ILE A C 1
ATOM 2370 O O . ILE A 1 303 ? 10.421 -11.174 -13.376 1.00 81.50 303 ILE A O 1
ATOM 2374 N N . ALA A 1 304 ? 9.935 -13.273 -14.004 1.00 80.19 304 ALA A N 1
ATOM 2375 C CA . ALA A 1 304 ? 11.324 -13.705 -14.099 1.00 80.19 304 ALA A CA 1
ATOM 2376 C C . ALA A 1 304 ? 12.113 -12.917 -15.161 1.00 80.19 304 ALA A C 1
ATOM 2378 O O . ALA A 1 304 ? 13.274 -12.579 -14.934 1.00 80.19 304 ALA A O 1
ATOM 2379 N N . GLU A 1 305 ? 11.500 -12.605 -16.305 1.00 80.50 305 GLU A N 1
ATOM 2380 C CA . GLU A 1 305 ? 12.103 -11.763 -17.347 1.00 80.50 305 GLU A CA 1
ATOM 2381 C C . GLU A 1 305 ? 12.429 -10.355 -16.824 1.00 80.50 305 GLU A C 1
ATOM 2383 O O . GLU A 1 305 ? 13.556 -9.880 -16.990 1.00 80.50 305 GLU A O 1
ATOM 2388 N N . GLU A 1 306 ? 11.485 -9.725 -16.123 1.00 82.06 306 GLU A N 1
ATOM 2389 C CA . GLU A 1 306 ? 11.659 -8.398 -15.524 1.00 82.06 306 GLU A CA 1
ATOM 2390 C C . GLU A 1 306 ? 12.751 -8.393 -14.438 1.00 82.06 306 GLU A C 1
ATOM 2392 O O . GLU A 1 306 ? 13.593 -7.493 -14.376 1.00 82.06 306 GLU A O 1
ATOM 2397 N N . GLU A 1 307 ? 12.818 -9.430 -13.602 1.00 77.94 307 GLU A N 1
ATOM 2398 C CA . GLU A 1 307 ? 13.895 -9.583 -12.618 1.00 77.94 307 GLU A CA 1
ATOM 2399 C C . GLU A 1 307 ? 15.278 -9.683 -13.287 1.00 77.94 307 GLU A C 1
ATOM 2401 O O . GLU A 1 307 ? 16.242 -9.066 -12.819 1.00 77.94 307 GLU A O 1
ATOM 2406 N N . GLN A 1 308 ? 15.400 -10.413 -14.403 1.00 77.12 308 GLN A N 1
ATOM 2407 C CA . GLN A 1 308 ? 16.665 -10.514 -15.143 1.00 77.12 308 GLN A CA 1
ATOM 2408 C C . GLN A 1 308 ? 17.095 -9.174 -15.749 1.00 77.12 308 GLN A C 1
ATOM 2410 O O . GLN A 1 308 ? 18.286 -8.845 -15.698 1.00 77.12 308 GLN A O 1
ATOM 2415 N N . LEU A 1 309 ? 16.152 -8.390 -16.280 1.00 75.19 309 LEU A N 1
ATOM 2416 C CA . LEU A 1 309 ? 16.417 -7.039 -16.783 1.00 75.19 309 LEU A CA 1
ATOM 2417 C C . LEU A 1 309 ? 16.957 -6.139 -15.667 1.00 75.19 309 LEU A C 1
ATOM 2419 O O . LEU A 1 309 ? 18.043 -5.569 -15.805 1.00 75.19 309 LEU A O 1
ATOM 2423 N N . ASN A 1 310 ? 16.287 -6.121 -14.513 1.00 71.50 310 ASN A N 1
ATOM 2424 C CA . ASN A 1 310 ? 16.723 -5.357 -13.344 1.00 71.50 310 ASN A CA 1
ATOM 2425 C C . ASN A 1 310 ? 18.123 -5.781 -12.853 1.00 71.50 310 ASN A C 1
ATOM 2427 O O . ASN A 1 310 ? 18.946 -4.944 -12.465 1.00 71.50 310 ASN A O 1
ATOM 2431 N N . ILE A 1 311 ? 18.448 -7.080 -12.878 1.00 75.69 311 ILE A N 1
ATOM 2432 C CA . ILE A 1 311 ? 19.794 -7.575 -12.536 1.00 75.69 311 ILE A CA 1
ATOM 2433 C C . ILE A 1 311 ? 20.836 -7.092 -13.554 1.00 75.69 311 ILE A C 1
ATOM 2435 O O . ILE A 1 311 ? 21.948 -6.716 -13.162 1.00 75.69 311 ILE A O 1
ATOM 2439 N N . TRP A 1 312 ? 20.508 -7.124 -14.846 1.00 71.44 312 TRP A N 1
ATOM 2440 C CA . TRP A 1 312 ? 21.409 -6.712 -15.919 1.00 71.44 312 TRP A CA 1
ATOM 2441 C C . TRP A 1 312 ? 21.729 -5.212 -15.851 1.00 71.44 312 TRP A C 1
ATOM 2443 O O . TRP A 1 312 ? 22.908 -4.844 -15.851 1.00 71.44 312 TRP A O 1
ATOM 2453 N N . GLU A 1 313 ? 20.718 -4.357 -15.689 1.00 68.94 313 GLU A N 1
ATOM 2454 C CA . GLU A 1 313 ? 20.886 -2.901 -15.569 1.00 68.94 313 GLU A CA 1
ATOM 2455 C C . GLU A 1 313 ? 21.760 -2.525 -14.365 1.00 68.94 313 GLU A C 1
ATOM 2457 O O . GLU A 1 313 ? 22.722 -1.758 -14.480 1.00 68.94 313 GLU A O 1
ATOM 2462 N N . ASN A 1 314 ? 21.522 -3.171 -13.220 1.00 65.12 314 ASN A N 1
ATOM 2463 C CA . ASN A 1 314 ? 22.308 -2.969 -12.001 1.00 65.12 314 ASN A CA 1
ATOM 2464 C C . ASN A 1 314 ? 23.784 -3.393 -12.128 1.00 65.12 314 ASN A C 1
ATOM 2466 O O . ASN A 1 314 ? 24.623 -2.982 -11.315 1.00 65.12 314 ASN A O 1
ATOM 2470 N N . ARG A 1 315 ? 24.126 -4.252 -13.097 1.00 67.19 315 ARG A N 1
ATOM 2471 C CA . ARG A 1 315 ? 25.520 -4.629 -13.391 1.00 67.19 315 ARG A CA 1
ATOM 2472 C C . ARG A 1 315 ? 26.204 -3.607 -14.297 1.00 67.19 315 ARG A C 1
ATOM 2474 O O . ARG A 1 315 ? 27.370 -3.308 -14.053 1.00 67.19 315 ARG A O 1
ATOM 2481 N N . GLN A 1 316 ? 25.491 -3.051 -15.277 1.00 58.09 316 GLN A N 1
ATOM 2482 C CA . GLN A 1 316 ? 26.022 -2.036 -16.196 1.00 58.09 316 GLN A CA 1
ATOM 2483 C C . GLN A 1 316 ? 26.246 -0.684 -15.502 1.00 58.09 316 GLN A C 1
ATOM 2485 O O . GLN A 1 316 ? 27.284 -0.054 -15.702 1.00 58.09 316 GLN A O 1
ATOM 2490 N N . GLY A 1 317 ? 25.342 -0.269 -14.604 1.00 51.25 317 GLY A N 1
ATOM 2491 C CA . GLY A 1 317 ? 25.523 0.958 -13.813 1.00 51.25 317 GLY A CA 1
ATOM 2492 C C . GLY A 1 317 ? 26.795 0.937 -12.951 1.00 51.25 317 GLY A C 1
ATOM 2493 O O . GLY A 1 317 ? 27.507 1.930 -12.854 1.00 51.25 317 GLY A O 1
ATOM 2494 N N . ARG A 1 318 ? 27.165 -0.238 -12.420 1.00 48.38 318 ARG A N 1
ATOM 2495 C CA . ARG A 1 318 ? 28.380 -0.437 -11.606 1.00 48.38 318 ARG A CA 1
ATOM 2496 C C . ARG A 1 318 ? 29.690 -0.520 -12.401 1.00 48.38 318 ARG A C 1
ATOM 2498 O O . ARG A 1 318 ? 30.759 -0.504 -11.787 1.00 48.38 318 ARG A O 1
ATOM 2505 N N . SER A 1 319 ? 29.646 -0.656 -13.729 1.00 40.75 319 SER A N 1
ATOM 2506 C CA . SER A 1 319 ? 30.855 -0.642 -14.570 1.00 40.75 319 SER A CA 1
ATOM 2507 C C . SER A 1 319 ? 31.276 0.755 -15.028 1.00 40.75 319 SER A C 1
ATOM 2509 O O . SER A 1 319 ? 32.436 0.918 -15.386 1.00 40.75 319 SER A O 1
ATOM 2511 N N . PHE A 1 320 ? 30.385 1.751 -14.982 1.00 39.28 320 PHE A N 1
ATOM 2512 C CA . PHE A 1 320 ? 30.700 3.139 -15.351 1.00 39.28 320 PHE A CA 1
ATOM 2513 C C . PHE A 1 320 ? 31.217 3.999 -14.181 1.00 39.28 320 PHE A C 1
ATOM 2515 O O . PHE A 1 320 ? 31.752 5.076 -14.413 1.00 39.28 320 PHE A O 1
ATOM 2522 N N . GLU A 1 321 ? 31.107 3.522 -12.937 1.00 40.25 321 GLU A N 1
ATOM 2523 C CA . GLU A 1 321 ? 31.625 4.194 -11.729 1.00 40.25 321 GLU A CA 1
ATOM 2524 C C . GLU A 1 321 ? 33.047 3.738 -11.322 1.00 40.25 321 GLU A C 1
ATOM 2526 O O . GLU A 1 321 ? 33.469 3.970 -10.188 1.00 40.25 321 GLU A O 1
ATOM 2531 N N . ARG A 1 322 ? 33.793 3.070 -12.214 1.00 34.94 322 ARG A N 1
ATOM 2532 C CA . ARG A 1 322 ? 35.176 2.621 -11.969 1.00 34.94 322 ARG A CA 1
ATOM 2533 C C . ARG A 1 322 ? 36.194 3.261 -12.899 1.00 34.94 322 ARG A C 1
ATOM 2535 O O . ARG A 1 322 ? 35.893 3.381 -14.104 1.00 34.94 322 ARG A O 1
#